Protein AF-A0A7J6KJU3-F1 (afdb_monomer_lite)

Secondary structure (DSSP, 8-state):
--HHHHHHHHHHHHHHHHHHHTTPPP-S------------------------------EEEGGGTT-TT---EEEPPPHHHHHHHHHHHHHHH----GGGSPPHHHHHHHHHHHHTT------TTTS-SSHHHHHHHHHHSPEEE-TTS-EEE---PPPPPHHHHHHHHHHHHHHHHHTT-S-HHHHHHHHHHHHHHHHH-GGGHHHHHHHHHHHH-

pLDDT: mean 79.08, std 21.25, range [27.88, 96.38]

Sequence (217 aa):
NLDSSLDRNRTALLYELCRSACGLPNILVTTTTESFSPRKRRAEDSSSSDSGVEVARKRVKMSLHIDSVDDSTFPVVSAHSFDELVSKFRTKFGDVDDTELPSIEQLSGLQSKLDEGICPYCDFAVFTVAPRDRLRRLKAQGWSLNQEGEAQRIGSLRIPTFAEWVSSFDLFTNSLLMLSVASSADMKKYKSVVSGLHETYSEFWLQIYSADDFMRS

Radius of gyration: 23.77 Å; chains: 1; bounding box: 60×47×70 Å

Structure (mmCIF, N/CA/C/O backbone):
data_AF-A0A7J6KJU3-F1
#
_entry.id   AF-A0A7J6KJU3-F1
#
loop_
_atom_site.group_PDB
_atom_site.id
_atom_site.type_symbol
_atom_site.label_atom_id
_atom_site.label_alt_id
_atom_site.label_comp_id
_atom_site.label_asym_id
_atom_site.label_entity_id
_atom_site.label_seq_id
_atom_site.pdbx_PDB_ins_code
_atom_site.Cartn_x
_atom_site.Cartn_y
_atom_site.Cartn_z
_atom_site.occupancy
_atom_site.B_iso_or_equiv
_atom_site.auth_seq_id
_atom_site.auth_comp_id
_atom_site.auth_asym_id
_atom_site.auth_atom_id
_atom_site.pdbx_PDB_model_num
ATOM 1 N N . ASN A 1 1 ? -7.433 30.330 -50.168 1.00 43.19 1 ASN A N 1
ATOM 2 C CA . ASN A 1 1 ? -7.844 31.071 -48.953 1.00 43.19 1 ASN A CA 1
ATOM 3 C C . ASN A 1 1 ? -9.147 30.515 -48.376 1.00 43.19 1 ASN A C 1
ATOM 5 O O . ASN A 1 1 ? -10.142 31.224 -48.360 1.00 43.19 1 ASN A O 1
ATOM 9 N N . LEU A 1 2 ? -9.148 29.254 -47.923 1.00 35.53 2 LEU A N 1
ATOM 10 C CA . LEU A 1 2 ? -10.303 28.591 -47.282 1.00 35.53 2 LEU A CA 1
ATOM 11 C C . LEU A 1 2 ? -10.005 28.118 -45.842 1.00 35.53 2 LEU A C 1
ATOM 13 O O . LEU A 1 2 ? -10.942 27.850 -45.096 1.00 35.53 2 LEU A O 1
ATOM 17 N N . ASP A 1 3 ? -8.739 28.134 -45.411 1.00 44.12 3 ASP A N 1
ATOM 18 C CA . ASP A 1 3 ? -8.331 27.654 -44.080 1.00 44.12 3 ASP A CA 1
ATOM 19 C C . ASP A 1 3 ? -8.701 28.596 -42.920 1.00 44.12 3 ASP A C 1
ATOM 21 O O . ASP A 1 3 ? -8.887 28.151 -41.793 1.00 44.12 3 ASP A O 1
ATOM 25 N N . SER A 1 4 ? -8.915 29.894 -43.165 1.00 46.91 4 SER A N 1
ATOM 26 C CA . SER A 1 4 ? -9.158 30.861 -42.077 1.00 46.91 4 SER A CA 1
ATOM 27 C C . SER A 1 4 ? -10.580 30.842 -41.496 1.00 46.91 4 SER A C 1
ATOM 29 O O . SER A 1 4 ? -10.828 31.452 -40.453 1.00 46.91 4 SER A O 1
ATOM 31 N N . SER A 1 5 ? -11.527 30.167 -42.157 1.00 41.47 5 SER A N 1
ATOM 32 C CA . SER A 1 5 ? -12.928 30.103 -41.710 1.00 41.47 5 SER A CA 1
ATOM 33 C C . SER A 1 5 ? -13.217 28.902 -40.803 1.00 41.47 5 SER A C 1
ATOM 35 O O . SER A 1 5 ? -14.018 29.0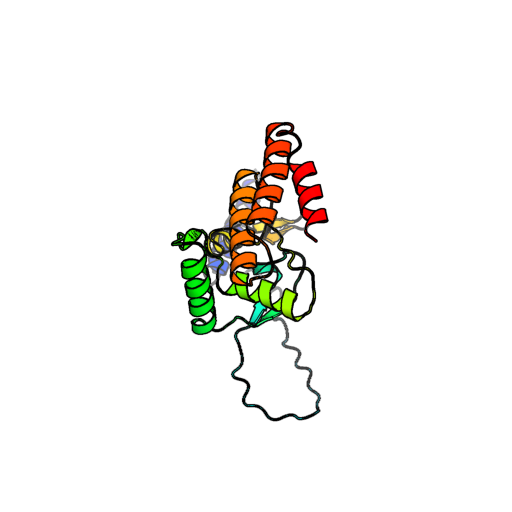23 -39.877 1.00 41.47 5 SER A O 1
ATOM 37 N N . LEU A 1 6 ? -12.515 27.779 -40.998 1.00 42.72 6 LEU A N 1
ATOM 38 C CA . LEU A 1 6 ? -12.645 26.576 -40.168 1.00 42.72 6 LEU A CA 1
ATOM 39 C C . LEU A 1 6 ? -11.941 26.727 -38.808 1.00 42.72 6 LEU A C 1
ATOM 41 O O . LEU A 1 6 ? -12.464 26.258 -37.795 1.00 42.72 6 LEU A O 1
ATOM 45 N N . ASP A 1 7 ? -10.829 27.465 -38.749 1.00 46.78 7 ASP A N 1
ATOM 46 C CA . ASP A 1 7 ? -10.108 27.736 -37.494 1.00 46.78 7 ASP A CA 1
ATOM 47 C C . ASP A 1 7 ? -10.883 28.642 -36.526 1.00 46.78 7 ASP A C 1
ATOM 49 O O . ASP A 1 7 ? -10.779 28.495 -35.300 1.00 46.78 7 ASP A O 1
ATOM 53 N N . ARG A 1 8 ? -11.741 29.531 -37.051 1.00 48.19 8 ARG A N 1
ATOM 54 C CA . ARG A 1 8 ? -12.621 30.369 -36.218 1.00 48.19 8 ARG A CA 1
ATOM 55 C C . ARG A 1 8 ? -13.624 29.535 -35.412 1.00 48.19 8 ARG A C 1
ATOM 57 O O . ARG A 1 8 ? -13.908 29.895 -34.272 1.00 48.19 8 ARG A O 1
ATOM 64 N N . ASN A 1 9 ? -14.077 28.391 -35.934 1.00 61.28 9 ASN A N 1
ATOM 65 C CA . ASN A 1 9 ? -15.023 27.512 -35.232 1.00 61.28 9 ASN A CA 1
ATOM 66 C C . ASN A 1 9 ? -14.357 26.628 -34.167 1.00 61.28 9 ASN A C 1
ATOM 68 O O . ASN A 1 9 ? -14.939 26.411 -33.106 1.00 61.28 9 ASN A O 1
ATOM 72 N N . ARG A 1 10 ? -13.129 26.146 -34.401 1.00 54.81 10 ARG A N 1
ATOM 73 C CA . ARG A 1 10 ? -12.410 25.306 -33.420 1.00 54.81 10 ARG A CA 1
ATOM 74 C C . ARG A 1 10 ? -11.971 26.114 -32.204 1.00 54.81 10 ARG A C 1
ATOM 76 O O . ARG A 1 10 ? -12.073 25.643 -31.074 1.00 54.81 10 ARG A O 1
ATOM 83 N N . THR A 1 11 ? -11.554 27.355 -32.441 1.00 64.44 11 THR A N 1
ATOM 84 C CA . THR A 1 11 ? -11.195 28.283 -31.367 1.00 64.44 11 THR A CA 1
ATOM 85 C C . THR A 1 11 ? -12.431 28.661 -30.545 1.00 64.44 11 THR A C 1
ATOM 87 O O . THR A 1 11 ? -12.377 28.644 -29.321 1.00 64.44 11 THR A O 1
ATOM 90 N N . ALA A 1 12 ? -13.577 28.913 -31.190 1.00 66.69 12 ALA A N 1
ATOM 91 C CA . ALA A 1 12 ? -14.837 29.184 -30.492 1.00 66.69 12 ALA A CA 1
ATOM 92 C C . ALA A 1 12 ? -15.306 27.996 -29.625 1.00 66.69 12 ALA A C 1
ATOM 94 O O . ALA A 1 12 ? -15.684 28.194 -28.472 1.00 66.69 12 ALA A O 1
ATOM 95 N N . LEU A 1 13 ? -15.200 26.763 -30.135 1.00 63.69 13 LEU A N 1
ATOM 96 C CA . LEU A 1 13 ? -15.506 25.541 -29.377 1.00 63.69 13 LEU A CA 1
ATOM 97 C C . LEU A 1 13 ? -14.583 25.344 -28.166 1.00 63.69 13 LEU A C 1
ATOM 99 O O . LEU A 1 13 ? -15.052 24.952 -27.099 1.00 63.69 13 LEU A O 1
ATOM 103 N N . LEU A 1 14 ? -13.290 25.654 -28.307 1.00 69.38 14 LEU A N 1
ATOM 104 C CA . LEU A 1 14 ? -12.329 25.622 -27.201 1.00 69.38 14 LEU A CA 1
ATOM 105 C C . LEU A 1 14 ? -12.739 26.587 -26.079 1.00 69.38 14 LEU A C 1
ATOM 107 O O . LEU A 1 14 ? -12.731 26.212 -24.906 1.00 69.38 14 LEU A O 1
ATOM 111 N N . TYR A 1 15 ? -13.130 27.815 -26.430 1.00 70.94 15 TYR A N 1
ATOM 112 C CA . TYR A 1 15 ? -13.590 28.798 -25.449 1.00 70.94 15 TYR A CA 1
ATOM 113 C C . TYR A 1 15 ? -14.897 28.374 -24.762 1.00 70.94 15 TYR A C 1
ATOM 115 O O . TYR A 1 15 ? -15.020 28.562 -23.552 1.00 70.94 15 TYR A O 1
ATOM 123 N N . GLU A 1 16 ? -15.839 27.760 -25.479 1.00 68.81 16 GLU A N 1
ATOM 124 C CA . GLU A 1 16 ? -17.106 27.278 -24.904 1.00 68.81 16 GLU A CA 1
ATOM 125 C C . GLU A 1 16 ? -16.907 26.091 -23.942 1.00 68.81 16 GLU A C 1
ATOM 127 O O . GLU A 1 16 ? -17.459 26.082 -22.840 1.00 68.81 16 GLU A O 1
ATOM 132 N N . LEU A 1 17 ? -16.037 25.133 -24.284 1.00 65.38 17 LEU A N 1
ATOM 133 C CA . LEU A 1 17 ? -15.680 24.025 -23.386 1.00 65.38 17 LEU A CA 1
ATOM 134 C C . LEU A 1 17 ? -15.041 24.526 -22.083 1.00 65.38 17 LEU A C 1
ATOM 136 O O . LEU A 1 17 ? -15.406 24.081 -20.992 1.00 65.38 17 LEU A O 1
ATOM 140 N N . CYS A 1 18 ? -14.133 25.500 -22.185 1.00 71.12 18 CYS A N 1
ATOM 141 C CA . CYS A 1 18 ? -13.501 26.123 -21.023 1.00 71.12 18 CYS A CA 1
ATOM 142 C C . CYS A 1 18 ? -14.507 26.886 -20.145 1.00 71.12 18 CYS A C 1
ATOM 144 O O . CYS A 1 18 ? -14.391 26.863 -18.920 1.00 71.12 18 CYS A O 1
ATOM 146 N N . ARG A 1 19 ? -15.510 27.547 -20.737 1.00 74.94 19 ARG A N 1
ATOM 147 C CA . ARG A 1 19 ? -16.558 28.261 -19.984 1.00 74.94 19 ARG A CA 1
ATOM 148 C C . ARG A 1 19 ? -17.501 27.302 -19.266 1.00 74.94 19 ARG A C 1
ATOM 150 O O . ARG A 1 19 ? -17.764 27.506 -18.080 1.00 74.94 19 ARG A O 1
ATOM 157 N N . SER A 1 20 ? -17.922 26.238 -19.947 1.00 74.62 20 SER A N 1
ATOM 158 C CA . SER A 1 20 ? -18.771 25.190 -19.377 1.00 74.62 20 SER A CA 1
ATOM 159 C C . SER A 1 20 ? -18.108 24.508 -18.174 1.00 74.62 20 SER A C 1
ATOM 161 O O . SER A 1 20 ? -18.733 24.372 -17.122 1.00 74.62 20 SER A O 1
ATOM 163 N N . ALA A 1 21 ? -16.816 24.173 -18.271 1.00 67.00 21 ALA A N 1
ATOM 164 C CA . ALA A 1 21 ? -16.064 23.564 -17.171 1.00 67.00 21 ALA A CA 1
ATOM 165 C C . ALA A 1 21 ? -15.920 24.485 -15.941 1.00 67.00 21 ALA A C 1
ATOM 167 O O . ALA A 1 21 ? -15.818 24.001 -14.814 1.00 67.00 21 ALA A O 1
ATOM 168 N N . CYS A 1 22 ? -15.946 25.804 -16.151 1.00 71.25 22 CYS A N 1
ATOM 169 C CA . CYS A 1 22 ? -15.884 26.820 -15.100 1.00 71.25 22 CYS A CA 1
ATOM 170 C C . CYS A 1 22 ? -17.268 27.265 -14.587 1.00 71.25 22 CYS A C 1
ATOM 172 O O . CYS A 1 22 ? -17.340 28.176 -13.762 1.00 71.25 22 CYS A O 1
ATOM 174 N N . GLY A 1 23 ? -18.365 26.662 -15.066 1.00 71.69 23 GLY A N 1
ATOM 175 C CA . GLY A 1 23 ? -19.733 27.008 -14.660 1.00 71.69 23 GLY A CA 1
ATOM 176 C C . GLY A 1 23 ? -20.212 28.382 -15.144 1.00 71.69 23 GLY A C 1
ATOM 177 O O . GLY A 1 23 ? -21.143 28.946 -14.569 1.00 71.69 23 GLY A O 1
ATOM 178 N N . LEU A 1 24 ? -19.573 28.944 -16.174 1.00 73.62 24 LEU A N 1
ATOM 179 C CA . LEU A 1 24 ? -19.949 30.227 -16.767 1.00 73.62 24 LEU A CA 1
ATOM 180 C C . LEU A 1 24 ? -20.951 30.015 -17.914 1.00 73.62 24 LEU A C 1
ATOM 182 O O . LEU A 1 24 ? -20.839 29.027 -18.637 1.00 73.62 24 LEU A O 1
ATOM 186 N N . PRO A 1 25 ? -21.904 30.941 -18.131 1.00 65.25 25 PRO A N 1
ATOM 187 C CA . PRO A 1 25 ? -22.871 30.819 -19.216 1.00 65.25 25 PRO A CA 1
ATOM 188 C C . PRO A 1 25 ? -22.197 30.949 -20.589 1.00 65.25 25 PRO A C 1
ATOM 190 O O . PRO A 1 25 ? -21.321 31.804 -20.796 1.00 65.25 25 PRO A O 1
ATOM 193 N N . ASN A 1 26 ? -22.634 30.096 -21.512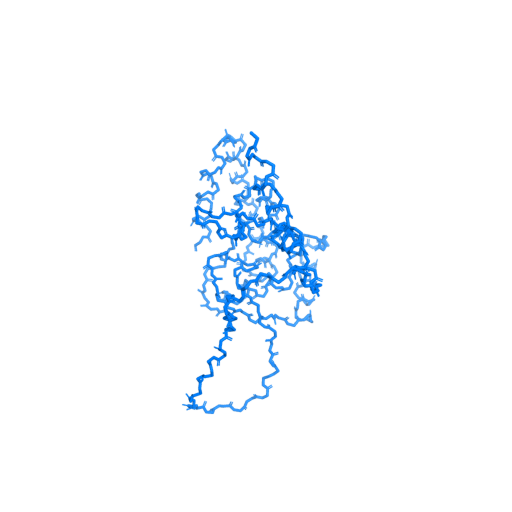 1.00 60.16 26 ASN A N 1
ATOM 194 C CA . ASN A 1 26 ? -22.206 30.058 -22.909 1.00 60.16 26 ASN A CA 1
ATOM 195 C C . ASN A 1 26 ? -22.787 31.264 -23.664 1.00 60.16 26 ASN A C 1
ATOM 197 O O . ASN A 1 26 ? -23.915 31.681 -23.389 1.00 60.16 26 ASN A O 1
ATOM 201 N N . ILE A 1 27 ? -22.010 31.863 -24.570 1.00 62.50 27 ILE A N 1
ATOM 202 C CA . ILE A 1 27 ? -22.365 33.149 -25.210 1.00 62.50 27 ILE A CA 1
ATOM 203 C C . ILE A 1 27 ? -22.829 32.939 -26.658 1.00 62.50 27 ILE A C 1
ATOM 205 O O . ILE A 1 27 ? -23.545 33.780 -27.204 1.00 62.50 27 ILE A O 1
ATOM 209 N N . LEU A 1 28 ? -22.480 31.813 -27.282 1.00 52.94 28 LEU A N 1
ATOM 210 C CA . LEU A 1 28 ? -22.889 31.504 -28.648 1.00 52.94 28 LEU A CA 1
ATOM 211 C C . LEU A 1 28 ? -24.068 30.525 -28.655 1.00 52.94 28 LEU A C 1
ATOM 213 O O . LEU A 1 28 ? -24.001 29.436 -28.092 1.00 52.94 28 LEU A O 1
ATOM 217 N N . VAL A 1 29 ? -25.159 30.921 -29.318 1.00 52.00 29 VAL A N 1
ATOM 218 C CA . VAL A 1 29 ? -26.319 30.056 -29.575 1.00 52.00 29 VAL A CA 1
ATOM 219 C C . VAL A 1 29 ? -25.930 29.045 -30.652 1.00 52.00 29 VAL A C 1
ATOM 221 O O . VAL A 1 29 ? -26.138 29.270 -31.842 1.00 52.00 29 VAL A O 1
ATOM 224 N N . THR A 1 30 ? -25.336 27.928 -30.247 1.00 42.31 30 THR A N 1
ATOM 225 C CA . THR A 1 30 ? -25.320 26.709 -31.057 1.00 42.31 30 THR A CA 1
ATOM 226 C C . THR A 1 30 ? -26.613 25.948 -30.792 1.00 42.31 30 THR A C 1
ATOM 228 O O . THR A 1 30 ? -26.999 25.700 -29.652 1.00 42.31 30 THR A O 1
ATOM 231 N N . THR A 1 31 ? -27.334 25.656 -31.870 1.00 36.47 31 THR A N 1
ATOM 232 C CA . THR A 1 31 ? -28.639 24.996 -31.868 1.00 36.47 31 THR A CA 1
ATOM 233 C C . THR A 1 31 ? -28.633 23.716 -31.042 1.00 36.47 31 THR A C 1
ATOM 235 O O . THR A 1 31 ? -27.823 22.824 -31.273 1.00 36.47 31 THR A O 1
ATOM 238 N N . THR A 1 32 ? -29.579 23.676 -30.108 1.00 42.47 32 THR A N 1
ATOM 239 C CA . THR A 1 32 ? -30.107 22.552 -29.336 1.00 42.47 32 THR A CA 1
ATOM 240 C C . THR A 1 32 ? -29.687 21.164 -29.828 1.00 42.47 32 THR A C 1
ATOM 242 O O . THR A 1 32 ? -30.192 20.674 -30.834 1.00 42.47 32 THR A O 1
ATOM 245 N N . THR A 1 33 ? -28.867 20.482 -29.031 1.00 36.09 33 THR A N 1
ATOM 246 C CA . THR A 1 33 ? -28.919 19.021 -28.895 1.00 36.09 33 THR A CA 1
ATOM 247 C C . THR A 1 33 ? -29.213 18.708 -27.439 1.00 36.09 33 THR A C 1
ATOM 249 O O . THR A 1 33 ? -28.562 19.215 -26.527 1.00 36.09 33 THR A O 1
ATOM 252 N N . GLU A 1 34 ? -30.291 17.962 -27.258 1.00 31.73 34 GLU A N 1
ATOM 253 C CA . GLU A 1 34 ? -31.067 17.818 -26.039 1.00 31.73 34 GLU A CA 1
ATOM 254 C C . GLU A 1 34 ? -30.266 17.286 -24.846 1.00 31.73 34 GLU A C 1
ATOM 256 O O . GLU A 1 34 ? -29.417 16.401 -24.940 1.00 31.73 34 GLU A O 1
ATOM 261 N N . SER A 1 35 ? -30.605 17.833 -23.684 1.00 33.16 35 SER A N 1
ATOM 262 C CA . SER A 1 35 ? -30.145 17.419 -22.370 1.00 33.16 35 SER A CA 1
ATOM 263 C C . SER A 1 35 ? -30.479 15.952 -22.078 1.00 33.16 35 SER A C 1
ATOM 265 O O . SER A 1 35 ? -31.636 15.618 -21.813 1.00 33.16 35 SER A O 1
ATOM 267 N N . PHE A 1 36 ? -29.463 15.096 -21.983 1.00 28.64 36 PHE A N 1
ATOM 268 C CA . PHE A 1 36 ? -29.575 13.825 -21.270 1.00 28.64 36 PHE A CA 1
ATOM 269 C C . PHE A 1 36 ? -29.213 14.032 -19.796 1.00 28.64 36 PHE A C 1
ATOM 271 O O . PHE A 1 36 ? -28.054 14.023 -19.395 1.00 28.64 36 PHE A O 1
ATOM 278 N N . SER A 1 37 ? -30.239 14.230 -18.968 1.00 35.19 37 SER A N 1
ATOM 279 C CA . SER A 1 37 ? -30.122 14.057 -17.517 1.00 35.19 37 SER A CA 1
ATOM 280 C C . SER A 1 37 ? -30.095 12.560 -17.181 1.00 35.19 37 SER A C 1
ATOM 282 O O . SER A 1 37 ? -30.993 11.839 -17.631 1.00 35.19 37 SER A O 1
ATOM 284 N N . PRO A 1 38 ? -29.168 12.056 -16.345 1.00 32.97 38 PRO A N 1
ATOM 285 C CA . PRO A 1 38 ? -29.275 10.698 -15.835 1.00 32.97 38 PRO A CA 1
ATOM 286 C C . PRO A 1 38 ? -30.443 10.617 -14.848 1.00 32.97 38 PRO A C 1
ATOM 288 O O . PRO A 1 38 ? -30.415 11.143 -13.734 1.00 32.97 38 PRO A O 1
ATOM 291 N N . ARG A 1 39 ? -31.510 9.961 -15.299 1.00 29.91 39 ARG A N 1
ATOM 292 C CA . ARG A 1 39 ? -32.737 9.683 -14.555 1.00 29.91 39 ARG A CA 1
ATOM 293 C C . ARG A 1 39 ? -32.419 8.742 -13.387 1.00 29.91 39 ARG A C 1
ATOM 295 O O . ARG A 1 39 ? -32.126 7.566 -13.591 1.00 29.91 39 ARG A O 1
ATOM 302 N N . LYS A 1 40 ? -32.520 9.263 -12.162 1.00 36.66 40 LYS A N 1
ATOM 303 C CA . LYS A 1 40 ? -32.537 8.513 -10.896 1.00 36.66 40 LYS A CA 1
ATOM 304 C C . LYS A 1 40 ? -33.584 7.390 -10.981 1.00 36.66 40 LYS A C 1
ATOM 306 O O . LYS A 1 40 ? -34.780 7.673 -10.954 1.00 36.66 40 LYS A O 1
ATOM 311 N N . ARG A 1 41 ? -33.155 6.127 -11.095 1.00 31.30 41 ARG A N 1
ATOM 312 C CA . ARG A 1 41 ? -34.042 4.964 -10.925 1.00 31.30 41 ARG A CA 1
ATOM 313 C C . ARG A 1 41 ? -33.966 4.490 -9.480 1.00 31.30 41 ARG A C 1
ATOM 315 O O . ARG A 1 41 ? -32.969 3.932 -9.041 1.00 31.30 41 ARG A O 1
ATOM 322 N N . ARG A 1 42 ? -35.043 4.790 -8.762 1.00 31.09 42 ARG A N 1
ATOM 323 C CA . ARG A 1 42 ? -35.447 4.188 -7.494 1.00 31.09 42 ARG A CA 1
ATOM 324 C C . ARG A 1 42 ? -35.943 2.771 -7.801 1.00 31.09 42 ARG A C 1
ATOM 326 O O . ARG A 1 42 ? -36.764 2.618 -8.702 1.00 31.09 42 ARG A O 1
ATOM 333 N N . ALA A 1 43 ? -35.452 1.779 -7.072 1.00 33.00 43 ALA A N 1
ATOM 334 C CA . ALA A 1 43 ? -36.099 0.482 -6.936 1.00 33.00 43 ALA A CA 1
ATOM 335 C C . ALA A 1 43 ? -36.163 0.176 -5.435 1.00 33.00 43 ALA A C 1
ATOM 337 O O . ALA A 1 43 ? -35.131 0.096 -4.772 1.00 33.00 43 ALA A O 1
ATOM 338 N N . GLU A 1 44 ? -37.387 0.120 -4.923 1.00 29.62 44 GLU A N 1
ATOM 339 C CA . GLU A 1 44 ? -37.771 -0.362 -3.597 1.00 29.62 44 GLU A CA 1
ATOM 340 C C . GLU A 1 44 ? -38.462 -1.715 -3.785 1.00 29.62 44 GLU A C 1
ATOM 342 O O . GLU A 1 44 ? -39.249 -1.854 -4.719 1.00 29.62 44 GLU A O 1
ATOM 347 N N . ASP A 1 45 ? -38.108 -2.694 -2.948 1.00 27.88 45 ASP A N 1
ATOM 348 C CA . ASP A 1 45 ? -39.008 -3.463 -2.060 1.00 27.88 45 ASP A CA 1
ATOM 349 C C . ASP A 1 45 ? -38.141 -4.493 -1.297 1.00 27.88 45 ASP A C 1
ATOM 351 O O . ASP A 1 45 ? -37.394 -5.251 -1.909 1.00 27.88 45 ASP A O 1
ATOM 355 N N . SER A 1 46 ? -37.936 -4.345 0.022 1.00 34.62 46 SER A N 1
ATOM 356 C CA . SER A 1 46 ? -38.741 -4.875 1.153 1.00 34.62 46 SER A CA 1
ATOM 357 C C . SER A 1 46 ? -38.628 -6.409 1.294 1.00 34.62 46 SER A C 1
ATOM 359 O O . SER A 1 46 ? -38.860 -7.109 0.321 1.00 34.62 46 SER A O 1
ATOM 361 N N . SER A 1 47 ? -38.328 -7.053 2.428 1.00 31.11 47 SER A N 1
ATOM 362 C CA . SER A 1 47 ? -38.055 -6.658 3.819 1.00 31.11 47 SER A CA 1
ATOM 363 C C . SER A 1 47 ? -37.612 -7.906 4.612 1.00 31.11 47 SER A C 1
ATOM 365 O O . SER A 1 47 ? -38.219 -8.959 4.431 1.00 31.11 47 SER A O 1
ATOM 367 N N . SER A 1 48 ? -36.695 -7.778 5.576 1.00 29.22 48 SER A N 1
ATOM 368 C CA . SER A 1 48 ? -36.780 -8.496 6.863 1.00 29.22 48 SER A CA 1
ATOM 369 C C . SER A 1 48 ? -35.955 -7.765 7.923 1.00 29.22 48 SER A C 1
ATOM 371 O O . SER A 1 48 ? -34.798 -7.420 7.702 1.00 29.22 48 SER A O 1
ATOM 373 N N . SER A 1 49 ? -36.609 -7.501 9.046 1.00 31.66 49 SER A N 1
ATOM 374 C CA . SER A 1 49 ? -36.197 -6.719 10.208 1.00 31.66 49 SER A CA 1
ATOM 375 C C . SER A 1 49 ? -35.035 -7.312 11.007 1.00 31.66 49 SER A C 1
ATOM 377 O O . SER A 1 49 ? -35.123 -8.464 11.423 1.00 31.66 49 SER A O 1
ATOM 379 N N . ASP A 1 50 ? -34.068 -6.472 11.375 1.00 28.34 50 ASP A N 1
ATOM 380 C CA . ASP A 1 50 ? -33.535 -6.451 12.739 1.00 28.34 50 ASP A CA 1
ATOM 381 C C . ASP A 1 50 ? -33.172 -5.009 13.128 1.00 28.34 50 ASP A C 1
ATOM 383 O O . ASP A 1 50 ? -32.668 -4.224 12.322 1.00 28.34 50 ASP A O 1
ATOM 387 N N . SER A 1 51 ? -33.539 -4.633 14.345 1.00 34.66 51 SER A N 1
ATOM 388 C CA . SER A 1 51 ? -33.478 -3.274 14.869 1.00 34.66 51 SER A CA 1
ATOM 389 C C . SER A 1 51 ? -32.196 -3.068 15.668 1.00 34.66 51 SER A C 1
ATOM 391 O O . SER A 1 51 ? -32.132 -3.403 16.848 1.00 34.66 51 SER A O 1
ATOM 393 N N . GLY A 1 52 ? -31.210 -2.431 15.044 1.00 33.69 52 GLY A N 1
ATOM 394 C CA . GLY A 1 52 ? -30.083 -1.799 15.719 1.00 33.69 52 GLY A CA 1
ATOM 395 C C . GLY A 1 52 ? -29.908 -0.391 15.166 1.00 33.69 52 GLY A C 1
ATOM 396 O O . GLY A 1 52 ? -29.954 -0.194 13.953 1.00 33.69 52 GLY A O 1
ATOM 397 N N . VAL A 1 53 ? -29.729 0.607 16.033 1.00 36.84 53 VAL A N 1
ATOM 398 C CA . VAL A 1 53 ? -29.310 1.951 15.611 1.00 36.84 53 VAL A CA 1
ATOM 399 C C . VAL A 1 53 ? -27.851 1.850 15.151 1.00 36.84 53 VAL A C 1
ATOM 401 O O . VAL A 1 53 ? -26.922 2.166 15.888 1.00 36.84 53 VAL A O 1
ATOM 404 N N . GLU A 1 54 ? -27.638 1.334 13.941 1.00 48.50 54 GLU A N 1
ATOM 405 C CA . GLU A 1 54 ? -26.349 1.385 13.263 1.00 48.50 54 GLU A CA 1
ATOM 406 C C . GLU A 1 54 ? -26.112 2.834 12.839 1.00 48.50 54 GLU A C 1
ATOM 408 O O . GLU A 1 54 ? -26.759 3.371 11.936 1.00 48.50 54 GLU A O 1
ATOM 413 N N . VAL A 1 55 ? -25.173 3.496 13.511 1.00 59.00 55 VAL A N 1
ATOM 414 C CA . VAL A 1 55 ? -24.620 4.757 13.022 1.00 59.00 55 VAL A CA 1
ATOM 415 C C . VAL A 1 55 ? -24.002 4.466 11.656 1.00 59.00 55 VAL A C 1
ATOM 417 O O . VAL A 1 55 ? -23.007 3.748 11.568 1.00 59.00 55 VAL A O 1
ATOM 420 N N . ALA A 1 56 ? -24.609 4.995 10.592 1.00 65.56 56 ALA A N 1
ATOM 421 C CA . ALA A 1 56 ? -24.177 4.753 9.221 1.00 65.56 56 ALA A CA 1
ATOM 422 C C . ALA A 1 56 ? -22.692 5.122 9.052 1.00 65.56 56 ALA A C 1
ATOM 424 O O . ALA A 1 56 ? -22.320 6.299 9.038 1.00 65.56 56 ALA A O 1
ATOM 425 N N . ARG A 1 57 ? -21.827 4.108 8.941 1.00 77.56 57 ARG A N 1
ATOM 426 C CA . ARG A 1 57 ? -20.390 4.309 8.732 1.00 77.56 57 ARG A CA 1
ATOM 427 C C . ARG A 1 57 ? -20.156 4.824 7.314 1.00 77.56 57 ARG A C 1
ATOM 429 O O . ARG A 1 57 ? -20.728 4.306 6.354 1.00 77.56 57 ARG A O 1
ATOM 436 N N . LYS A 1 58 ? -19.293 5.836 7.170 1.00 90.56 58 LYS A N 1
ATOM 437 C CA . LYS A 1 58 ? -18.843 6.328 5.858 1.00 90.56 58 LYS A CA 1
ATOM 438 C C . LYS A 1 58 ? -18.295 5.142 5.060 1.00 90.56 58 LYS A C 1
ATOM 440 O O . LYS A 1 58 ? -17.416 4.441 5.550 1.00 90.56 58 LYS A O 1
ATOM 445 N N . ARG A 1 59 ? -18.790 4.940 3.839 1.00 93.25 59 ARG A N 1
ATOM 446 C CA . ARG A 1 59 ? -18.276 3.927 2.908 1.00 93.25 59 ARG A CA 1
ATOM 447 C C . ARG A 1 59 ? -17.462 4.585 1.805 1.00 93.25 59 ARG A C 1
ATOM 449 O O . ARG A 1 59 ? -17.801 5.683 1.358 1.00 93.25 59 ARG A O 1
ATOM 456 N N . VAL A 1 60 ? -16.400 3.923 1.369 1.00 94.38 60 VAL A N 1
ATOM 457 C CA . VAL A 1 60 ? -15.554 4.369 0.252 1.00 94.38 60 VAL A CA 1
ATOM 458 C C . VAL A 1 60 ? -15.291 3.204 -0.702 1.00 94.38 60 VAL A C 1
ATOM 460 O O . VAL A 1 60 ? -15.514 2.050 -0.342 1.00 94.38 60 VAL A O 1
ATOM 463 N N . LYS A 1 61 ? -14.876 3.510 -1.935 1.00 94.56 61 LYS A N 1
ATOM 464 C CA . LYS A 1 61 ? -14.601 2.505 -2.973 1.00 94.56 61 LYS A CA 1
ATOM 465 C C . LYS A 1 61 ? -13.248 1.821 -2.765 1.00 94.56 61 LYS A C 1
ATOM 467 O O . LYS A 1 61 ? -12.265 2.518 -2.499 1.00 94.56 61 LYS A O 1
ATOM 472 N N . MET A 1 62 ? -13.194 0.509 -2.989 1.00 93.38 62 MET A N 1
ATOM 473 C CA . MET A 1 62 ? -11.963 -0.288 -2.954 1.00 93.38 62 MET A CA 1
ATOM 474 C C . MET A 1 62 ? -10.971 0.151 -4.043 1.00 93.38 62 MET A C 1
ATOM 476 O O . MET A 1 62 ? -9.814 0.441 -3.723 1.00 93.38 62 MET A O 1
ATOM 480 N N . SER A 1 63 ? -11.468 0.399 -5.259 1.00 92.19 63 SER A N 1
ATOM 481 C CA . SER A 1 63 ? -10.719 0.891 -6.430 1.00 92.19 63 SER A CA 1
ATOM 482 C C . SER A 1 63 ? -9.954 2.188 -6.230 1.00 92.19 63 SER A C 1
ATOM 484 O O . SER A 1 63 ? -8.985 2.467 -6.935 1.00 92.19 63 SER A O 1
ATOM 486 N N . LEU A 1 64 ? -10.333 2.991 -5.236 1.00 91.00 64 LEU A N 1
ATOM 487 C CA . LEU A 1 64 ? -9.648 4.245 -4.941 1.00 91.00 64 LEU A CA 1
ATOM 488 C C . LEU A 1 64 ? -8.528 4.109 -3.912 1.00 91.00 64 LEU A C 1
ATOM 490 O O . LEU A 1 64 ? -7.708 5.028 -3.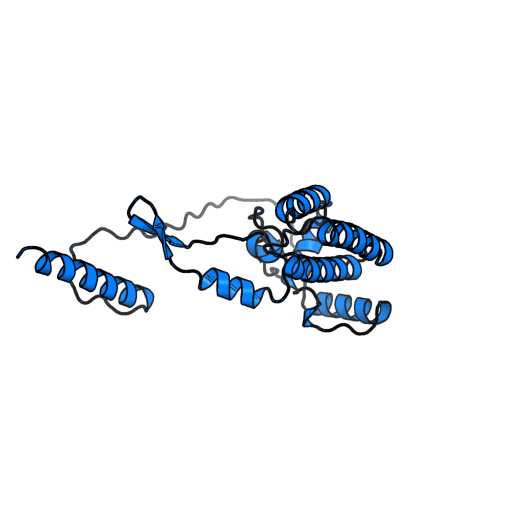829 1.00 91.00 64 LEU A O 1
ATOM 494 N N . HIS A 1 65 ? -8.501 3.035 -3.119 1.00 92.81 65 HIS A N 1
ATOM 495 C CA . HIS A 1 65 ? -7.646 2.944 -1.933 1.00 92.81 65 HIS A CA 1
ATOM 496 C C . HIS A 1 65 ? -6.809 1.667 -1.830 1.00 92.81 65 HIS A C 1
ATOM 498 O O . HIS A 1 65 ? -5.703 1.764 -1.301 1.00 92.81 65 HIS A O 1
ATOM 504 N N . ILE A 1 66 ? -7.294 0.524 -2.324 1.00 94.50 66 ILE A N 1
ATOM 505 C CA . ILE A 1 66 ? -6.664 -0.790 -2.114 1.00 94.50 66 ILE A CA 1
ATOM 506 C C . ILE A 1 66 ? -6.341 -1.481 -3.434 1.00 94.50 66 ILE A C 1
ATOM 508 O O . ILE A 1 66 ? -5.210 -1.907 -3.623 1.00 94.50 66 ILE A O 1
ATOM 512 N N . ASP A 1 67 ? -7.324 -1.608 -4.323 1.00 92.75 67 ASP A N 1
ATOM 513 C CA . ASP A 1 67 ? -7.263 -2.547 -5.442 1.00 92.75 67 ASP A CA 1
ATOM 514 C C . ASP A 1 67 ? -8.001 -1.975 -6.648 1.00 92.75 67 ASP A C 1
ATOM 516 O O . ASP A 1 67 ? -9.224 -1.861 -6.604 1.00 92.75 67 ASP A O 1
ATOM 520 N N . SER A 1 68 ? -7.271 -1.584 -7.697 1.00 90.44 68 SER A N 1
ATOM 521 C CA . SER A 1 68 ? -7.833 -0.831 -8.825 1.00 90.44 68 SER A CA 1
ATOM 522 C C . SER A 1 68 ? -8.941 -1.549 -9.588 1.00 90.44 68 SER A C 1
ATOM 524 O O . SER A 1 68 ? -9.759 -0.871 -10.216 1.00 90.44 68 SER A O 1
ATOM 526 N N . VAL A 1 69 ? -8.984 -2.882 -9.531 1.00 89.62 69 VAL A N 1
ATOM 527 C CA . VAL A 1 69 ? -9.972 -3.688 -10.259 1.00 89.62 69 VAL A CA 1
ATOM 528 C C . VAL A 1 69 ? -11.225 -3.986 -9.437 1.00 89.62 69 VAL A C 1
ATOM 530 O O . VAL A 1 69 ? -12.236 -4.398 -10.004 1.00 89.62 69 VAL A O 1
ATOM 533 N N . ASP A 1 70 ? -11.195 -3.745 -8.124 1.00 90.06 70 ASP A N 1
ATOM 534 C CA . ASP A 1 70 ? -12.338 -3.978 -7.246 1.00 90.06 70 ASP A CA 1
ATOM 535 C C . ASP A 1 70 ? -13.176 -2.701 -7.056 1.00 90.06 70 ASP A C 1
ATOM 537 O O . ASP A 1 70 ? -12.792 -1.758 -6.367 1.00 90.06 70 ASP A O 1
ATOM 541 N N . ASP A 1 71 ? -14.372 -2.665 -7.644 1.00 91.25 71 ASP A N 1
ATOM 542 C CA . ASP A 1 71 ? -15.323 -1.555 -7.493 1.00 91.25 71 ASP A CA 1
ATOM 543 C C . ASP A 1 71 ? -16.274 -1.696 -6.288 1.00 91.25 71 ASP A C 1
ATOM 545 O O . ASP A 1 71 ? -17.213 -0.900 -6.131 1.00 91.25 71 ASP A O 1
ATOM 549 N N . SER A 1 72 ? -16.032 -2.675 -5.410 1.00 93.12 72 SER A N 1
ATOM 550 C CA . SER A 1 72 ? -16.748 -2.831 -4.147 1.00 93.12 72 SER A CA 1
ATOM 551 C C . SER A 1 72 ? -16.564 -1.620 -3.219 1.00 93.12 72 SER A C 1
ATOM 553 O O . SER A 1 72 ? -15.764 -0.703 -3.449 1.00 93.12 72 SER A O 1
ATOM 555 N N . THR A 1 73 ? -17.354 -1.578 -2.145 1.00 95.00 73 THR A N 1
ATOM 556 C CA . THR A 1 73 ? -17.237 -0.531 -1.123 1.00 95.00 73 THR A CA 1
ATOM 557 C C . THR A 1 73 ? -17.049 -1.145 0.245 1.00 95.00 73 THR A C 1
ATOM 559 O O . THR A 1 73 ? -17.710 -2.131 0.560 1.00 95.00 73 THR A O 1
ATOM 562 N N . PHE A 1 74 ? -16.254 -0.497 1.088 1.00 94.69 74 PHE A N 1
ATOM 563 C CA . PHE A 1 74 ? -15.986 -0.943 2.453 1.00 94.69 74 PHE A CA 1
ATOM 564 C C . PHE A 1 74 ? -16.306 0.163 3.474 1.00 94.69 74 PHE A C 1
ATOM 566 O O . PHE A 1 74 ? -16.276 1.355 3.127 1.00 94.69 74 PHE A O 1
ATOM 573 N N . PRO A 1 75 ? -16.661 -0.196 4.721 1.00 95.38 75 PRO A N 1
ATOM 574 C CA . PRO A 1 75 ? -16.860 0.768 5.798 1.00 95.38 75 PRO A CA 1
ATOM 575 C C . PRO A 1 75 ? -15.518 1.319 6.298 1.00 95.38 75 PRO A C 1
ATOM 577 O O . PRO A 1 75 ? -14.566 0.577 6.507 1.00 95.38 75 PRO A O 1
ATOM 580 N N . VAL A 1 76 ? -15.443 2.628 6.531 1.00 95.38 76 VAL A N 1
ATOM 581 C CA . VAL A 1 76 ? -14.264 3.264 7.135 1.00 95.38 76 VAL A CA 1
ATOM 582 C C . VAL A 1 76 ? -14.325 3.112 8.657 1.00 95.38 76 VAL A C 1
ATOM 584 O O . VAL A 1 76 ? -15.364 3.390 9.267 1.00 95.38 76 VAL A O 1
ATOM 587 N N . VAL A 1 77 ? -13.217 2.687 9.269 1.00 92.88 77 VAL A N 1
ATOM 588 C CA . VAL A 1 77 ? -13.086 2.574 10.729 1.00 92.88 77 VAL A CA 1
ATOM 589 C C . VAL A 1 77 ? -13.177 3.942 11.403 1.00 92.88 77 VAL A C 1
ATOM 591 O O . VAL A 1 77 ? -12.960 4.986 10.787 1.00 92.88 77 VAL A O 1
ATOM 594 N N . SER A 1 78 ? -13.518 3.954 12.692 1.00 93.69 78 SER A N 1
ATOM 595 C CA . SER A 1 78 ? -13.556 5.206 13.449 1.00 93.69 78 SER A CA 1
ATOM 596 C C . SER A 1 78 ? -12.145 5.776 13.637 1.00 93.69 78 SER A C 1
ATOM 598 O O . SER A 1 78 ? -11.186 5.017 13.775 1.00 93.69 78 SER A O 1
ATOM 600 N N . ALA A 1 79 ? -12.020 7.107 13.688 1.00 93.19 79 ALA A N 1
ATOM 601 C CA . ALA A 1 79 ? -10.736 7.766 13.948 1.00 93.19 79 ALA A CA 1
ATOM 602 C C . ALA 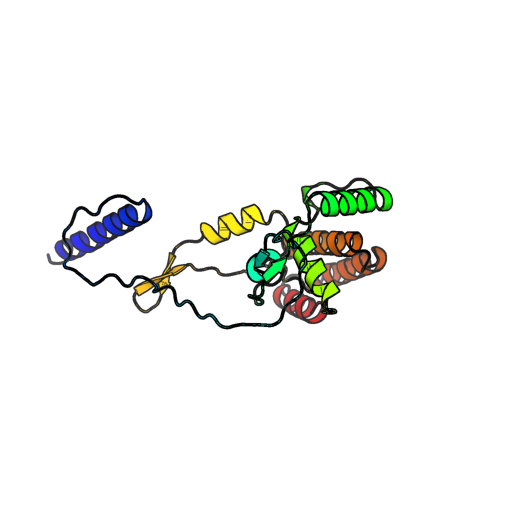A 1 79 ? -10.108 7.288 15.268 1.00 93.19 79 ALA A C 1
ATOM 604 O O . ALA A 1 79 ? -8.927 6.979 15.309 1.00 93.19 79 ALA A O 1
ATOM 605 N N . HIS A 1 80 ? -10.928 7.098 16.305 1.00 94.00 80 HIS A N 1
ATOM 606 C CA . HIS A 1 80 ? -10.482 6.565 17.591 1.00 94.00 80 HIS A CA 1
ATOM 607 C C . HIS A 1 80 ? -9.868 5.163 17.470 1.00 94.00 80 HIS A C 1
ATOM 609 O O . HIS A 1 80 ? -8.784 4.907 17.981 1.00 94.00 80 HIS A O 1
ATOM 615 N N . SER A 1 81 ? -10.538 4.248 16.760 1.00 93.62 81 SER A N 1
ATOM 616 C CA . SER A 1 81 ? -10.018 2.893 16.532 1.00 93.62 81 SER A CA 1
ATOM 617 C C . SER A 1 81 ? -8.707 2.912 15.741 1.00 93.62 81 SER A C 1
ATOM 619 O O . SER A 1 81 ? -7.814 2.116 16.011 1.00 93.62 81 SER A O 1
ATOM 621 N N . PHE A 1 82 ? -8.580 3.827 14.778 1.00 95.19 82 PHE A N 1
ATOM 622 C CA . PHE A 1 82 ? -7.341 4.021 14.031 1.00 95.19 82 PHE A CA 1
ATOM 623 C C . PHE A 1 82 ? -6.203 4.516 14.937 1.00 95.19 82 PHE A C 1
ATOM 625 O O . PHE A 1 82 ? -5.124 3.926 14.930 1.00 95.19 82 PHE A O 1
ATOM 632 N N . ASP A 1 83 ? -6.460 5.522 15.776 1.00 95.12 83 ASP A N 1
ATOM 633 C CA . ASP A 1 83 ? -5.472 6.073 16.713 1.00 95.12 83 ASP A CA 1
ATOM 634 C C . ASP A 1 83 ? -4.997 5.024 17.734 1.00 95.12 83 ASP A C 1
ATOM 636 O O . ASP A 1 83 ? -3.811 4.969 18.077 1.00 95.12 83 ASP A O 1
ATOM 640 N N . GLU A 1 84 ? -5.887 4.133 18.182 1.00 95.81 84 GLU A N 1
ATOM 641 C CA . GLU A 1 84 ? -5.517 2.990 19.024 1.00 95.81 84 GLU A CA 1
ATOM 642 C C . GLU A 1 84 ? -4.567 2.020 18.310 1.00 95.81 84 GLU A C 1
ATOM 644 O O . GLU A 1 84 ? -3.597 1.552 18.913 1.00 95.81 84 GLU A O 1
ATOM 649 N N . LEU A 1 85 ? -4.833 1.701 17.038 1.00 94.81 85 LEU A N 1
ATOM 650 C CA . LEU A 1 85 ? -3.975 0.818 16.240 1.00 94.81 85 LEU A CA 1
ATOM 651 C C . LEU A 1 85 ? -2.596 1.445 16.017 1.00 94.81 85 LEU A C 1
ATOM 653 O O . LEU A 1 85 ? -1.583 0.769 16.207 1.00 94.81 85 LEU A O 1
ATOM 657 N N . VAL A 1 86 ? -2.548 2.742 15.699 1.00 94.81 86 VAL A N 1
ATOM 658 C CA . VAL A 1 86 ? -1.292 3.500 15.575 1.00 94.81 86 VAL A CA 1
ATOM 659 C C . VAL A 1 86 ? -0.526 3.500 16.899 1.00 94.81 86 VAL A C 1
ATOM 661 O O . VAL A 1 86 ? 0.671 3.219 16.921 1.00 94.81 86 VAL A O 1
ATOM 664 N N . SER A 1 87 ? -1.207 3.741 18.021 1.00 94.62 87 SER A N 1
ATOM 665 C CA . SER A 1 87 ? -0.582 3.765 19.351 1.00 94.62 87 SER A CA 1
ATOM 666 C C . SER A 1 87 ? 0.013 2.407 19.737 1.00 94.62 87 SER A C 1
ATOM 668 O O . SER A 1 87 ? 1.147 2.331 20.222 1.00 94.62 87 SER A O 1
ATOM 670 N N . LYS A 1 88 ? -0.716 1.312 19.479 1.00 94.69 88 LYS A N 1
ATOM 671 C CA . LYS A 1 88 ? -0.225 -0.062 19.688 1.00 94.69 88 LYS A CA 1
ATOM 672 C C . LYS A 1 88 ? 0.985 -0.363 18.807 1.00 94.69 88 LYS A C 1
ATOM 674 O O . LYS A 1 88 ? 1.961 -0.936 19.291 1.00 94.69 88 LYS A O 1
ATOM 679 N N . PHE A 1 89 ? 0.935 0.046 17.541 1.00 95.31 89 PHE A N 1
ATOM 680 C CA . PHE A 1 89 ? 2.035 -0.130 16.599 1.00 95.31 89 PHE A CA 1
ATOM 681 C C . PHE A 1 89 ? 3.295 0.609 17.065 1.00 95.31 89 PHE A C 1
ATOM 683 O O . PHE A 1 89 ? 4.340 -0.025 17.218 1.00 95.31 89 PHE A O 1
ATOM 690 N N . ARG A 1 90 ? 3.175 1.896 17.416 1.00 95.06 90 ARG A N 1
ATOM 691 C CA . ARG A 1 90 ? 4.289 2.707 17.933 1.00 95.06 90 ARG A CA 1
ATOM 692 C C . ARG A 1 90 ? 4.893 2.146 19.218 1.00 95.06 90 ARG A C 1
ATOM 694 O O . ARG A 1 90 ? 6.106 2.127 19.387 1.00 95.06 90 ARG A O 1
ATOM 701 N N . THR A 1 91 ? 4.055 1.619 20.109 1.00 95.31 91 THR A N 1
ATOM 702 C CA . THR A 1 91 ? 4.523 0.985 21.353 1.00 95.31 91 THR A CA 1
ATOM 703 C C . THR A 1 91 ? 5.368 -0.263 21.075 1.00 95.31 91 THR A C 1
ATOM 705 O O . THR A 1 91 ? 6.318 -0.542 21.802 1.00 95.31 91 THR A O 1
ATOM 708 N N . LYS A 1 92 ? 5.029 -1.026 20.029 1.00 93.69 92 LYS A N 1
ATOM 709 C CA . LYS A 1 92 ? 5.684 -2.299 19.703 1.00 93.69 92 LYS A CA 1
ATOM 710 C C . LYS A 1 92 ? 6.925 -2.137 18.823 1.00 93.69 92 LYS A C 1
ATOM 712 O O . LYS A 1 92 ? 7.885 -2.880 19.008 1.00 93.69 92 LYS A O 1
ATOM 717 N N . PHE A 1 93 ? 6.893 -1.213 17.865 1.00 91.38 93 PHE A N 1
ATOM 718 C CA . PHE A 1 93 ? 7.928 -1.068 16.835 1.00 91.38 93 PHE A CA 1
ATOM 719 C C . PHE A 1 93 ? 8.742 0.228 16.944 1.00 91.38 93 PHE A C 1
ATOM 721 O O . PHE A 1 93 ? 9.728 0.377 16.227 1.00 91.38 93 PHE A O 1
ATOM 728 N N . GLY A 1 94 ? 8.392 1.116 17.877 1.00 91.31 94 GLY A N 1
ATOM 729 C CA . GLY A 1 94 ? 9.017 2.425 18.028 1.00 91.31 94 GLY A CA 1
ATOM 730 C C . GLY A 1 94 ? 8.283 3.511 17.250 1.00 91.31 94 GLY A C 1
ATOM 731 O O . GLY A 1 94 ? 7.258 3.266 16.614 1.00 91.31 94 GLY A O 1
ATOM 732 N N . ASP A 1 95 ? 8.796 4.735 17.339 1.00 87.62 95 ASP A N 1
ATOM 733 C CA . ASP A 1 95 ? 8.199 5.857 16.627 1.00 87.62 95 ASP A CA 1
ATOM 734 C C . ASP A 1 95 ? 8.510 5.782 15.127 1.00 87.62 95 ASP A C 1
ATOM 736 O O . ASP A 1 95 ? 9.641 5.501 14.729 1.00 87.62 95 ASP A O 1
ATOM 740 N N . VAL A 1 96 ? 7.482 6.010 14.313 1.00 85.19 96 VAL A N 1
ATOM 741 C CA . VAL A 1 96 ? 7.517 5.956 12.848 1.00 85.19 96 VAL A CA 1
ATOM 742 C C . VAL A 1 96 ? 6.852 7.224 12.327 1.00 85.19 96 VAL A C 1
ATOM 744 O O . VAL A 1 96 ? 5.857 7.689 12.900 1.00 85.19 96 VAL A O 1
ATOM 747 N N . ASP A 1 97 ? 7.418 7.780 11.257 1.00 88.06 97 ASP A N 1
ATOM 748 C CA . ASP A 1 97 ? 6.910 8.981 10.600 1.00 88.06 97 ASP A CA 1
ATOM 749 C C . ASP A 1 97 ? 5.468 8.753 10.110 1.00 88.06 97 ASP A C 1
ATOM 751 O O . ASP A 1 97 ? 5.147 7.720 9.519 1.00 88.06 97 ASP A O 1
ATOM 755 N N . ASP A 1 98 ? 4.590 9.733 10.334 1.00 87.38 98 ASP A N 1
ATOM 756 C CA . ASP A 1 98 ? 3.190 9.684 9.899 1.00 87.38 98 ASP A CA 1
ATOM 757 C C . ASP A 1 98 ? 3.042 9.494 8.379 1.00 87.38 98 ASP A C 1
ATOM 759 O O . ASP A 1 98 ? 2.012 9.011 7.907 1.00 87.38 98 ASP A O 1
ATOM 763 N N . THR A 1 99 ? 4.056 9.866 7.595 1.00 87.12 99 THR A N 1
ATOM 764 C CA . THR A 1 99 ? 4.083 9.665 6.140 1.00 87.12 99 THR A CA 1
ATOM 765 C C . THR A 1 99 ? 4.239 8.200 5.733 1.00 87.12 99 THR A C 1
ATOM 767 O O . THR A 1 99 ? 3.789 7.830 4.647 1.00 87.12 99 THR A O 1
ATOM 770 N N . GLU A 1 100 ? 4.819 7.362 6.594 1.00 87.69 100 GLU A N 1
ATOM 771 C CA . GLU A 1 100 ? 5.001 5.922 6.374 1.00 87.69 100 GLU A CA 1
ATOM 772 C C . GLU A 1 100 ? 3.828 5.086 6.916 1.00 87.69 100 GLU A C 1
ATOM 774 O O . GLU A 1 100 ? 3.780 3.866 6.716 1.00 87.69 100 GLU A O 1
ATOM 779 N N . LEU A 1 101 ? 2.874 5.727 7.600 1.00 92.94 101 LEU A N 1
ATOM 780 C CA . LEU A 1 101 ? 1.664 5.091 8.109 1.00 92.94 101 LEU A CA 1
ATOM 781 C C . LEU A 1 101 ? 0.540 5.098 7.055 1.00 92.94 101 LEU A C 1
ATOM 783 O O . LEU A 1 101 ? 0.376 6.070 6.309 1.00 92.94 101 LEU A O 1
ATOM 787 N N . PRO A 1 102 ? -0.278 4.030 6.980 1.00 95.06 102 PRO A N 1
ATOM 788 C CA . PRO A 1 102 ? -1.416 3.979 6.068 1.00 95.06 102 PRO A CA 1
ATOM 789 C C . PRO A 1 102 ? -2.471 5.018 6.432 1.00 95.06 102 PRO A C 1
ATOM 791 O O . PRO A 1 102 ? -2.713 5.300 7.606 1.00 95.06 102 PRO A O 1
ATOM 794 N N . SER A 1 103 ? -3.177 5.543 5.427 1.00 94.69 103 SER A N 1
ATOM 795 C CA . SER A 1 103 ? -4.367 6.349 5.705 1.00 94.69 103 SER A CA 1
ATOM 796 C C . SER A 1 103 ? -5.464 5.497 6.347 1.00 94.69 103 SER A C 1
ATOM 798 O O . SER A 1 103 ? -5.524 4.281 6.154 1.00 94.69 103 SER A O 1
ATOM 800 N N . ILE A 1 104 ? -6.392 6.144 7.056 1.00 95.25 104 ILE A N 1
ATOM 801 C CA . ILE A 1 104 ? -7.524 5.447 7.674 1.00 95.25 104 ILE A CA 1
ATOM 802 C C . ILE A 1 104 ? -8.328 4.640 6.647 1.00 95.25 104 ILE A C 1
ATOM 804 O O . ILE A 1 104 ? -8.716 3.511 6.929 1.00 95.25 104 ILE A O 1
ATOM 808 N N . GLU A 1 105 ? -8.531 5.169 5.435 1.00 95.38 105 GLU A N 1
ATOM 809 C CA . GLU A 1 105 ? -9.205 4.444 4.355 1.00 95.38 105 GLU A CA 1
ATOM 810 C C . GLU A 1 105 ? -8.401 3.231 3.868 1.00 95.38 105 GLU A C 1
ATOM 812 O O . GLU A 1 105 ? -8.990 2.182 3.627 1.00 95.38 105 GLU A O 1
ATOM 817 N N . GLN A 1 106 ? -7.075 3.346 3.757 1.00 95.88 106 GLN A N 1
ATOM 818 C CA . GLN A 1 106 ? -6.200 2.237 3.359 1.00 95.88 106 GLN A CA 1
ATOM 819 C C . GLN A 1 106 ? -6.204 1.107 4.398 1.00 95.88 106 GLN A C 1
ATOM 821 O O . GLN A 1 106 ? -6.352 -0.061 4.046 1.00 95.88 106 GLN A O 1
ATOM 826 N N . LEU A 1 107 ? -6.106 1.444 5.685 1.00 96.38 107 LEU A N 1
ATOM 827 C CA . LEU A 1 107 ? -6.153 0.446 6.753 1.00 96.38 107 LEU A CA 1
ATOM 828 C C . LEU A 1 107 ? -7.543 -0.203 6.857 1.00 96.38 107 LEU A C 1
ATOM 830 O O . LEU A 1 107 ? -7.643 -1.416 7.012 1.00 96.38 107 LEU A O 1
ATOM 834 N N . SER A 1 108 ? -8.610 0.591 6.710 1.00 96.00 108 SER A N 1
ATOM 835 C CA . SER A 1 108 ? -9.995 0.095 6.747 1.00 96.00 108 SER A CA 1
ATOM 836 C C . SER A 1 108 ? -10.296 -0.889 5.619 1.00 96.00 108 SER A C 1
ATOM 838 O O . SER A 1 108 ? -10.962 -1.892 5.847 1.00 96.00 108 SER A O 1
ATOM 840 N N . GLY A 1 109 ? -9.825 -0.609 4.399 1.00 95.25 109 GLY A N 1
ATOM 841 C CA . GLY A 1 109 ? -10.058 -1.492 3.256 1.00 95.25 109 GLY A CA 1
ATOM 842 C C . GLY A 1 109 ? -9.340 -2.831 3.412 1.00 95.25 109 GLY A C 1
ATOM 843 O O . GLY A 1 109 ? -9.935 -3.880 3.173 1.00 95.25 109 GLY A O 1
ATOM 844 N N . LEU A 1 110 ? -8.098 -2.803 3.909 1.00 95.62 110 LEU A N 1
ATOM 845 C CA . LEU A 1 110 ? -7.358 -4.016 4.265 1.00 95.62 110 LEU A CA 1
ATOM 846 C C . LEU A 1 110 ? -8.044 -4.812 5.378 1.00 95.62 110 LEU A C 1
ATOM 848 O O . LEU A 1 110 ? -8.179 -6.027 5.263 1.00 95.62 110 LEU A O 1
ATOM 852 N N . GLN A 1 111 ? -8.509 -4.133 6.428 1.00 95.56 111 GLN A N 1
ATOM 853 C CA . GLN A 1 111 ? -9.253 -4.777 7.506 1.00 95.56 111 GLN A CA 1
ATOM 854 C C . GLN A 1 111 ? -10.543 -5.431 6.991 1.00 95.56 111 GLN A C 1
ATOM 856 O O . GLN A 1 111 ? -10.803 -6.578 7.330 1.00 95.56 111 GLN A O 1
ATOM 861 N N . SER A 1 112 ? -11.293 -4.762 6.107 1.00 94.88 112 SER A N 1
ATOM 862 C CA . SER A 1 112 ? -12.506 -5.329 5.495 1.00 94.88 112 SER A CA 1
ATOM 863 C C . SER A 1 112 ? -12.214 -6.618 4.721 1.00 94.88 112 SER A C 1
ATOM 865 O O . SER A 1 112 ? -12.947 -7.588 4.878 1.00 94.88 112 SER A O 1
ATOM 867 N N . LYS A 1 113 ? -11.126 -6.667 3.932 1.00 93.94 113 LYS A N 1
ATOM 868 C CA . LYS A 1 113 ? -10.721 -7.896 3.222 1.00 93.94 113 LYS A CA 1
ATOM 869 C C . LYS A 1 113 ? -10.418 -9.042 4.196 1.00 93.94 113 LYS A C 1
ATOM 871 O O . LYS A 1 113 ? -10.832 -10.173 3.957 1.00 93.94 113 LYS A O 1
ATOM 876 N N . LEU A 1 114 ? -9.731 -8.749 5.301 1.00 94.56 114 LEU A N 1
ATOM 877 C CA . LEU A 1 114 ? -9.399 -9.743 6.328 1.00 94.56 114 LEU A CA 1
ATOM 878 C C . LEU A 1 114 ? -10.635 -10.249 7.077 1.00 94.56 114 LEU A C 1
ATOM 880 O O . LEU A 1 114 ? -10.745 -11.450 7.311 1.00 94.56 114 LEU A O 1
ATOM 884 N N . ASP A 1 115 ? -11.564 -9.355 7.419 1.00 94.25 115 ASP A N 1
ATOM 885 C CA . ASP A 1 115 ? -12.827 -9.705 8.076 1.00 94.25 115 ASP A CA 1
ATOM 886 C C . ASP A 1 115 ? -13.694 -10.610 7.177 1.00 94.25 115 ASP A C 1
ATOM 888 O O . ASP A 1 115 ? -14.404 -11.489 7.666 1.00 94.25 115 ASP A O 1
ATOM 892 N N . GLU A 1 116 ? -13.589 -10.445 5.854 1.00 92.69 116 GLU A N 1
ATOM 893 C CA . GLU A 1 116 ? -14.220 -11.302 4.840 1.00 92.69 116 GLU A CA 1
ATOM 894 C C . GLU A 1 116 ? -13.447 -12.612 4.572 1.00 92.69 116 GLU A C 1
ATOM 896 O O . GLU A 1 116 ? -13.908 -13.459 3.805 1.00 92.69 116 GLU A O 1
ATOM 901 N N . GLY A 1 117 ? -12.285 -12.813 5.204 1.00 91.19 117 GLY A N 1
ATOM 902 C CA . GLY A 1 117 ? -11.437 -13.995 5.009 1.00 91.19 117 GLY A CA 1
ATOM 903 C C . GLY A 1 117 ? -10.731 -14.040 3.649 1.00 91.19 117 GLY A C 1
ATOM 904 O O . GLY A 1 117 ? -10.297 -15.108 3.216 1.00 91.19 117 GLY A O 1
ATOM 905 N N . ILE A 1 118 ? -10.626 -12.898 2.969 1.00 89.94 118 ILE A N 1
ATOM 906 C CA . ILE A 1 118 ? -9.959 -12.751 1.674 1.00 89.94 118 ILE A CA 1
ATOM 907 C C . ILE A 1 118 ? -8.479 -12.422 1.907 1.00 89.94 118 ILE A C 1
ATOM 909 O O . ILE A 1 118 ? -8.110 -11.776 2.892 1.00 89.94 118 ILE A O 1
ATOM 913 N N . CYS A 1 119 ? -7.614 -12.854 0.985 1.00 89.19 119 CYS A N 1
ATOM 914 C CA . CYS A 1 119 ? -6.208 -12.460 0.975 1.00 89.19 119 CYS A CA 1
ATOM 915 C C . CYS A 1 119 ? -6.081 -10.920 1.045 1.00 89.19 119 CYS A C 1
ATOM 917 O O . CYS A 1 119 ? -6.756 -10.221 0.277 1.00 89.19 119 CYS A O 1
ATOM 919 N N . PRO A 1 120 ? -5.239 -10.357 1.934 1.00 91.44 120 PRO A N 1
ATOM 920 C CA . PRO A 1 120 ? -5.065 -8.913 2.085 1.00 91.44 120 PRO A CA 1
ATOM 921 C C . PRO A 1 120 ? -4.222 -8.314 0.943 1.00 91.44 120 PRO A C 1
ATOM 923 O O . PRO A 1 120 ? -3.210 -7.660 1.179 1.00 91.44 120 PRO A O 1
ATOM 926 N N . TYR A 1 121 ? -4.625 -8.547 -0.305 1.00 92.81 121 TYR A N 1
ATOM 927 C CA . TYR A 1 121 ? -3.965 -8.017 -1.491 1.00 92.81 121 TYR A CA 1
ATOM 928 C C . TYR A 1 121 ? -4.196 -6.506 -1.643 1.00 92.81 121 TYR A C 1
ATOM 930 O O . TYR A 1 121 ? -5.327 -6.019 -1.504 1.00 92.81 121 TYR A O 1
ATOM 938 N N . CYS A 1 122 ? -3.125 -5.800 -2.012 1.00 94.69 122 CYS A N 1
ATOM 939 C CA . CYS A 1 122 ? -3.117 -4.388 -2.383 1.00 94.69 122 CYS A CA 1
ATOM 940 C C . CYS A 1 122 ? -2.437 -4.196 -3.744 1.00 94.69 122 CYS A C 1
ATOM 942 O O . CYS A 1 122 ? -1.290 -4.605 -3.927 1.00 94.69 122 CYS A O 1
ATOM 944 N N . ASP A 1 123 ? -3.087 -3.471 -4.646 1.00 94.19 123 ASP A N 1
ATOM 945 C CA . ASP A 1 123 ? -2.488 -3.003 -5.893 1.00 94.19 123 ASP A CA 1
ATOM 946 C C . ASP A 1 123 ? -1.613 -1.778 -5.600 1.00 94.19 123 ASP A C 1
ATOM 948 O O . ASP A 1 123 ? -2.119 -0.713 -5.247 1.00 94.19 123 ASP A O 1
ATOM 952 N N . PHE A 1 124 ? -0.294 -1.891 -5.765 1.00 94.50 124 PHE A N 1
ATOM 953 C CA . PHE A 1 124 ? 0.647 -0.796 -5.483 1.00 94.50 124 PHE A CA 1
ATOM 954 C C . PHE A 1 124 ? 0.582 0.380 -6.471 1.00 94.50 124 PHE A C 1
ATOM 956 O O . PHE A 1 124 ? 1.177 1.424 -6.203 1.00 94.50 124 PHE A O 1
ATOM 963 N N . ALA A 1 125 ? -0.175 0.288 -7.568 1.00 89.62 125 ALA A N 1
ATOM 964 C CA . ALA A 1 125 ? -0.520 1.465 -8.367 1.00 89.62 125 ALA A CA 1
ATOM 965 C C . ALA A 1 125 ? -1.526 2.385 -7.638 1.00 89.62 125 ALA A C 1
ATOM 967 O O . ALA A 1 125 ? -1.572 3.597 -7.888 1.00 89.62 125 ALA A O 1
ATOM 968 N N . VAL A 1 126 ? -2.313 1.829 -6.708 1.00 92.19 126 VAL A N 1
ATOM 969 C CA . VAL A 1 126 ? -3.314 2.544 -5.899 1.00 92.19 126 VAL A CA 1
ATOM 970 C C . VAL A 1 126 ? -2.892 2.650 -4.434 1.00 92.19 126 VAL A C 1
ATOM 972 O O . VAL A 1 126 ? -3.105 3.682 -3.799 1.00 92.19 126 VAL A O 1
ATOM 975 N N . PHE A 1 127 ? -2.270 1.627 -3.871 1.00 94.50 127 PHE A N 1
ATOM 976 C CA . PHE A 1 127 ? -1.849 1.568 -2.481 1.00 94.50 127 PHE A CA 1
ATOM 977 C C . PHE A 1 127 ? -0.481 2.234 -2.304 1.00 94.50 127 PHE A C 1
ATOM 979 O O . PHE A 1 127 ? 0.545 1.580 -2.177 1.00 94.50 127 PHE A O 1
ATOM 986 N N . THR A 1 128 ? -0.470 3.565 -2.334 1.00 92.56 128 THR A N 1
ATOM 987 C CA . THR A 1 128 ? 0.759 4.367 -2.319 1.00 92.56 128 THR A CA 1
ATOM 988 C C . THR A 1 128 ? 0.856 5.249 -1.083 1.00 92.56 128 THR A C 1
ATOM 990 O O . THR A 1 128 ? -0.160 5.636 -0.493 1.00 92.56 128 THR A O 1
ATOM 993 N N . VAL A 1 129 ? 2.083 5.678 -0.781 1.00 88.88 129 VAL A N 1
ATOM 994 C CA . VAL A 1 129 ? 2.347 6.817 0.106 1.00 88.88 129 VAL A CA 1
ATOM 995 C C . VAL A 1 129 ? 1.666 8.071 -0.473 1.00 88.88 129 VAL A C 1
ATOM 997 O O . VAL A 1 129 ? 1.586 8.245 -1.693 1.00 88.88 129 VAL A O 1
ATOM 1000 N N . ALA A 1 130 ? 1.110 8.925 0.390 1.00 86.25 130 ALA A N 1
ATOM 1001 C CA . ALA A 1 130 ? 0.358 10.135 0.022 1.00 86.25 130 ALA A CA 1
ATOM 1002 C C . ALA A 1 130 ? -0.858 9.904 -0.921 1.00 86.25 130 ALA A C 1
ATOM 1004 O O . ALA A 1 130 ? -0.938 10.471 -2.021 1.00 86.25 130 ALA A O 1
ATOM 1005 N N . PRO A 1 131 ? -1.890 9.153 -0.487 1.00 85.50 131 PRO A N 1
ATOM 1006 C CA . PRO A 1 131 ? -3.034 8.814 -1.337 1.00 85.50 131 PRO A CA 1
ATOM 1007 C C . PRO A 1 131 ? -3.833 10.028 -1.834 1.00 85.50 131 PRO A C 1
ATOM 1009 O O . PRO A 1 131 ? -4.405 10.006 -2.925 1.00 85.50 131 PRO A O 1
ATOM 1012 N N . ARG A 1 132 ? -3.850 11.131 -1.073 1.00 86.38 132 ARG A N 1
ATOM 1013 C CA . ARG A 1 132 ? -4.532 12.374 -1.472 1.00 86.38 132 ARG A CA 1
ATOM 1014 C C . ARG A 1 132 ? -3.886 13.021 -2.692 1.00 86.38 132 ARG A C 1
ATOM 1016 O O . ARG A 1 132 ? -4.605 13.492 -3.573 1.00 86.38 132 ARG A O 1
ATOM 1023 N N . ASP A 1 133 ? -2.560 13.027 -2.762 1.00 85.31 133 ASP A N 1
ATOM 1024 C CA . ASP A 1 133 ? -1.843 13.629 -3.883 1.00 85.31 133 ASP A CA 1
ATOM 1025 C C . ASP A 1 133 ? -1.949 12.767 -5.134 1.00 85.31 133 ASP A C 1
ATOM 1027 O O . ASP A 1 133 ? -2.185 13.306 -6.216 1.00 85.31 133 ASP A O 1
ATOM 1031 N N . ARG A 1 134 ? -1.919 11.434 -4.992 1.00 86.69 134 ARG A N 1
ATOM 1032 C CA . ARG A 1 134 ? -2.280 10.520 -6.086 1.00 86.69 134 ARG A CA 1
ATOM 1033 C C . ARG A 1 134 ? -3.678 10.830 -6.623 1.00 86.69 134 ARG A C 1
ATOM 1035 O O . ARG A 1 134 ? -3.835 11.025 -7.824 1.00 86.69 134 ARG A O 1
ATOM 1042 N N . LEU A 1 135 ? -4.689 10.932 -5.756 1.00 84.81 135 LEU A N 1
ATOM 1043 C CA . LEU A 1 135 ? -6.064 11.229 -6.179 1.00 84.81 135 LEU A CA 1
ATOM 1044 C C . LEU A 1 135 ? -6.196 12.613 -6.833 1.00 84.81 135 LEU A C 1
ATOM 1046 O O . LEU A 1 135 ? -6.974 12.772 -7.774 1.00 84.81 135 LEU A O 1
ATOM 1050 N N . ARG A 1 136 ? -5.440 13.616 -6.369 1.00 83.62 136 ARG A N 1
ATOM 1051 C CA . ARG A 1 136 ? -5.362 14.929 -7.032 1.00 83.62 136 ARG A CA 1
ATOM 1052 C C . ARG A 1 136 ? -4.748 14.807 -8.423 1.00 83.62 136 ARG A C 1
ATOM 1054 O O . ARG A 1 136 ? -5.329 15.344 -9.358 1.00 83.62 136 ARG A O 1
ATOM 1061 N N . ARG A 1 137 ? -3.640 14.070 -8.577 1.00 81.38 137 ARG A N 1
ATOM 1062 C CA . ARG A 1 137 ? -3.009 13.809 -9.884 1.00 81.38 137 ARG A CA 1
ATOM 1063 C C . ARG A 1 137 ? -3.957 13.071 -10.823 1.00 81.38 137 ARG A C 1
ATOM 1065 O O . ARG A 1 137 ? -4.114 13.504 -11.952 1.00 81.38 137 ARG A O 1
ATOM 1072 N N . LEU A 1 138 ? -4.652 12.043 -10.339 1.00 79.19 138 LEU A N 1
ATOM 1073 C CA . LEU A 1 138 ? -5.653 11.300 -11.111 1.00 79.19 138 LEU A CA 1
ATOM 1074 C C . LEU A 1 138 ? -6.799 12.208 -11.590 1.00 79.19 138 LEU A C 1
ATOM 1076 O O . LEU A 1 138 ? -7.259 12.095 -12.719 1.00 79.19 138 LEU A O 1
ATOM 1080 N N . LYS A 1 139 ? -7.251 13.149 -10.751 1.00 77.56 139 LYS A N 1
ATOM 1081 C CA . LYS A 1 139 ? -8.273 14.141 -11.134 1.00 77.56 139 LYS A CA 1
ATOM 1082 C C . LYS A 1 139 ? -7.745 15.226 -12.074 1.00 77.56 139 LYS A C 1
ATOM 1084 O O . LYS A 1 139 ? -8.537 15.783 -12.831 1.00 77.56 139 LYS A O 1
ATOM 1089 N N . ALA A 1 140 ? -6.458 15.556 -11.967 1.00 70.69 140 ALA A N 1
ATOM 1090 C CA . ALA A 1 140 ? -5.776 16.558 -12.779 1.00 70.69 140 ALA A CA 1
ATOM 1091 C C . ALA A 1 140 ? -5.291 16.009 -14.129 1.00 70.69 140 ALA A C 1
ATOM 1093 O O . ALA A 1 140 ? -5.008 16.802 -15.024 1.00 70.69 140 ALA A O 1
ATOM 1094 N N . GLN A 1 141 ? -5.201 14.682 -14.288 1.00 69.19 141 GLN A N 1
ATOM 1095 C CA . GLN A 1 141 ? -4.936 14.052 -15.577 1.00 69.19 141 GLN A CA 1
ATOM 1096 C C . GLN A 1 141 ? -5.964 14.539 -16.602 1.00 69.19 141 GLN A C 1
ATOM 1098 O O . GLN A 1 141 ? -7.175 14.571 -16.355 1.00 69.19 141 GLN A O 1
ATOM 1103 N N . GLY A 1 142 ? -5.428 15.013 -17.726 1.00 60.66 142 GLY A N 1
ATOM 1104 C CA . GLY A 1 142 ? -6.180 15.694 -18.763 1.00 60.66 142 GLY A CA 1
ATOM 1105 C C . GLY A 1 142 ? -7.173 14.783 -19.473 1.00 60.66 142 GLY A C 1
ATOM 1106 O O . GLY A 1 142 ? -7.094 13.553 -19.448 1.00 60.66 142 GLY A O 1
ATOM 1107 N N . TRP A 1 143 ? -8.120 15.428 -20.137 1.00 64.88 143 TRP A N 1
ATOM 1108 C CA . TRP A 1 143 ? -8.971 14.785 -21.121 1.00 64.88 143 TRP A CA 1
ATOM 1109 C C . TRP A 1 143 ? -8.128 14.418 -22.348 1.00 64.88 143 TRP A C 1
ATOM 1111 O O . TRP A 1 143 ? -7.371 15.249 -22.846 1.00 64.88 143 TRP A O 1
ATOM 1121 N N . SER A 1 144 ? -8.271 13.195 -22.842 1.00 62.06 144 SER A N 1
ATOM 1122 C CA . SER A 1 144 ? -7.846 12.794 -24.180 1.00 62.06 144 SER A CA 1
ATOM 1123 C C . SER A 1 144 ? -9.067 12.602 -25.046 1.00 62.06 144 SER A C 1
ATOM 1125 O O . SER A 1 144 ? -10.092 12.133 -24.573 1.00 62.06 144 SER A O 1
ATOM 1127 N N . LEU A 1 145 ? -8.959 12.923 -26.324 1.00 66.00 145 LEU A N 1
ATOM 1128 C CA . LEU A 1 145 ? -9.988 12.564 -27.289 1.00 66.00 145 LEU A CA 1
ATOM 1129 C C . LEU A 1 145 ? -9.815 11.084 -27.653 1.00 66.00 145 LEU A C 1
ATOM 1131 O O . LEU A 1 145 ? -8.694 10.648 -27.927 1.00 66.00 145 LEU A O 1
ATOM 1135 N N . ASN A 1 146 ? -10.895 10.307 -27.607 1.00 75.00 146 ASN A N 1
ATOM 1136 C CA . ASN A 1 146 ? -10.926 8.967 -28.188 1.00 75.00 146 ASN A CA 1
ATOM 1137 C C . ASN A 1 146 ? -10.956 9.069 -29.733 1.00 75.00 146 ASN A C 1
ATOM 1139 O O . ASN A 1 146 ? -11.052 10.163 -30.296 1.00 75.00 146 ASN A O 1
ATOM 1143 N N . GLN A 1 147 ? -10.860 7.937 -30.440 1.00 77.00 147 GLN A N 1
ATOM 1144 C CA . GLN A 1 147 ? -10.896 7.919 -31.915 1.00 77.00 147 GLN A CA 1
ATOM 1145 C C . GLN A 1 147 ? -12.221 8.453 -32.496 1.00 77.00 147 GLN A C 1
ATOM 1147 O O . GLN A 1 147 ? -12.265 8.851 -33.657 1.00 77.00 147 GLN A O 1
ATOM 1152 N N . GLU A 1 148 ? -13.273 8.508 -31.680 1.00 81.06 148 GLU A N 1
ATOM 1153 C CA . GLU A 1 148 ? -14.605 9.014 -32.023 1.00 81.06 148 GLU A CA 1
ATOM 1154 C C . GLU A 1 148 ? -14.767 10.518 -31.712 1.00 81.06 148 GLU A C 1
ATOM 1156 O O . GLU A 1 148 ? -15.800 11.111 -32.015 1.00 81.06 148 GLU A O 1
ATOM 1161 N N . GLY A 1 149 ? -13.734 11.171 -31.165 1.00 76.06 149 GLY A N 1
ATOM 1162 C CA . GLY A 1 149 ? -13.746 12.597 -30.831 1.00 76.06 149 GLY A CA 1
ATOM 1163 C C . GLY A 1 149 ? -14.437 12.943 -29.507 1.00 76.06 149 GLY A C 1
ATOM 1164 O O . GLY A 1 149 ? -14.616 14.124 -29.209 1.00 76.06 149 GLY A O 1
ATOM 1165 N N . GLU A 1 150 ? -14.796 11.954 -28.691 1.00 79.38 150 GLU A N 1
ATOM 1166 C CA . GLU A 1 150 ? -15.276 12.164 -27.329 1.00 79.38 150 GLU A CA 1
ATOM 1167 C C . GLU A 1 150 ? -14.102 12.347 -26.365 1.00 79.38 150 GLU A C 1
ATOM 1169 O O . GLU A 1 150 ? -13.100 11.629 -26.403 1.00 79.38 150 GLU A O 1
ATOM 1174 N N . ALA A 1 151 ? -14.229 13.316 -25.464 1.00 65.69 151 ALA A N 1
ATOM 1175 C CA . ALA A 1 151 ? -13.249 13.538 -24.418 1.00 65.69 151 ALA A CA 1
ATOM 1176 C C . ALA A 1 151 ? -13.378 12.441 -23.344 1.00 65.69 151 ALA A C 1
ATOM 1178 O O . ALA A 1 151 ? -14.345 12.405 -22.587 1.00 65.69 151 ALA A O 1
ATOM 1179 N N . GLN A 1 152 ? -12.372 11.581 -23.225 1.00 68.38 152 GLN A N 1
ATOM 1180 C CA . GLN A 1 152 ? -12.209 10.603 -22.158 1.00 68.38 152 GLN A CA 1
ATOM 1181 C C . GLN A 1 152 ? -11.079 11.036 -21.220 1.00 68.38 152 GLN A C 1
ATOM 1183 O O . GLN A 1 152 ? -9.975 11.367 -21.649 1.00 68.38 152 GLN A O 1
ATOM 1188 N N . ARG A 1 153 ? -11.312 11.012 -19.906 1.00 63.91 153 ARG A N 1
ATOM 1189 C CA . ARG A 1 153 ? -10.212 11.151 -18.940 1.00 63.91 153 ARG A CA 1
ATOM 1190 C C . ARG A 1 153 ? -9.303 9.926 -19.028 1.00 63.91 153 ARG A C 1
ATOM 1192 O O . ARG A 1 153 ? -9.756 8.818 -18.748 1.00 63.91 153 ARG A O 1
ATOM 1199 N N . ILE A 1 154 ? -8.028 10.123 -19.370 1.00 59.41 154 ILE A N 1
ATOM 1200 C CA . ILE A 1 154 ? -7.026 9.055 -19.278 1.00 59.41 154 ILE A CA 1
ATOM 1201 C C . ILE A 1 154 ? -6.655 8.910 -17.806 1.00 59.41 154 ILE A C 1
ATOM 1203 O O . ILE A 1 154 ? -5.811 9.641 -17.298 1.00 59.41 154 ILE A O 1
ATOM 1207 N N . GLY A 1 155 ? -7.295 7.965 -17.125 1.00 58.94 155 GLY A N 1
ATOM 1208 C CA . GLY A 1 155 ? -6.834 7.458 -15.839 1.00 58.94 155 GLY A CA 1
ATOM 1209 C C . GLY A 1 155 ? -5.927 6.256 -16.060 1.00 58.94 155 GLY A C 1
ATOM 1210 O O . GLY A 1 155 ? -6.323 5.143 -15.739 1.00 58.94 155 GLY A O 1
ATOM 1211 N N . SER A 1 156 ? -4.751 6.431 -16.668 1.00 60.41 156 SER A N 1
ATOM 1212 C CA . SER A 1 156 ? -3.816 5.309 -16.778 1.00 60.41 156 SER A CA 1
ATOM 1213 C C . SER A 1 156 ? -3.093 5.158 -15.443 1.00 60.41 156 SER A C 1
ATOM 1215 O O . SER A 1 156 ? -2.208 5.957 -15.112 1.00 60.41 156 SER A O 1
ATOM 1217 N N . LEU A 1 157 ? -3.473 4.141 -14.673 1.00 69.81 157 LEU A N 1
ATOM 1218 C CA . LEU A 1 157 ? -2.611 3.625 -13.620 1.00 69.81 157 LEU A CA 1
ATOM 1219 C C . LEU A 1 157 ? -1.354 3.090 -14.301 1.00 69.81 157 LEU A C 1
ATOM 1221 O O . LEU A 1 157 ? -1.430 2.258 -15.204 1.00 69.81 157 LEU A O 1
ATOM 1225 N N . ARG A 1 158 ? -0.200 3.645 -13.934 1.00 80.69 158 ARG A N 1
ATOM 1226 C CA . ARG A 1 158 ? 1.085 3.136 -14.411 1.00 80.69 158 ARG A CA 1
ATOM 1227 C C . ARG A 1 158 ? 1.620 2.138 -13.406 1.00 80.69 158 ARG A C 1
ATOM 1229 O O . ARG A 1 158 ? 1.418 2.304 -12.205 1.00 80.69 158 ARG A O 1
ATOM 1236 N N . ILE A 1 159 ? 2.373 1.181 -13.922 1.00 86.44 159 ILE A N 1
ATOM 1237 C CA . ILE A 1 159 ? 3.183 0.289 -13.103 1.00 86.44 159 ILE A CA 1
ATOM 1238 C C . ILE A 1 159 ? 4.140 1.152 -12.260 1.00 86.44 159 ILE A C 1
ATOM 1240 O O . ILE A 1 159 ? 4.778 2.059 -12.815 1.00 86.44 159 ILE A O 1
ATOM 1244 N N . PRO A 1 160 ? 4.217 0.930 -10.937 1.00 91.75 160 PRO A N 1
ATOM 1245 C CA . PRO A 1 160 ? 5.116 1.679 -10.074 1.00 91.75 160 PRO A CA 1
ATOM 1246 C C . PRO A 1 160 ? 6.573 1.420 -10.465 1.00 91.75 160 PRO A C 1
ATOM 1248 O O . PRO A 1 160 ? 6.954 0.316 -10.854 1.00 91.75 160 PRO A O 1
ATOM 1251 N N . THR A 1 161 ? 7.413 2.442 -10.343 1.00 93.88 161 THR A N 1
ATOM 1252 C CA . THR A 1 161 ? 8.873 2.259 -10.364 1.00 93.88 161 THR A CA 1
ATOM 1253 C C . THR A 1 161 ? 9.319 1.429 -9.158 1.00 93.88 161 THR A C 1
ATOM 1255 O O . THR A 1 161 ? 8.607 1.365 -8.159 1.00 93.88 161 THR A O 1
ATOM 1258 N N . PHE A 1 162 ? 10.516 0.837 -9.197 1.00 95.31 162 PHE A N 1
ATOM 1259 C CA . PHE A 1 162 ? 11.035 0.083 -8.050 1.00 95.31 162 PHE A CA 1
ATOM 1260 C C . PHE A 1 162 ? 11.069 0.913 -6.756 1.00 95.31 162 PHE A C 1
ATOM 1262 O O . PHE A 1 162 ? 10.690 0.424 -5.698 1.00 95.31 162 PHE A O 1
ATOM 1269 N N . ALA A 1 163 ? 11.437 2.196 -6.834 1.00 95.00 163 ALA A N 1
ATOM 1270 C CA . ALA A 1 163 ? 11.415 3.089 -5.676 1.00 95.00 163 ALA A CA 1
ATOM 1271 C C . ALA A 1 163 ? 9.992 3.294 -5.121 1.00 95.00 163 ALA A C 1
ATOM 1273 O O . ALA A 1 163 ? 9.782 3.229 -3.912 1.00 95.00 163 ALA A O 1
ATOM 1274 N N . GLU A 1 164 ? 9.002 3.490 -5.998 1.00 93.81 164 GLU A N 1
ATOM 1275 C CA . GLU A 1 164 ? 7.592 3.598 -5.599 1.00 93.81 164 GLU A CA 1
ATOM 1276 C C . GLU A 1 164 ? 7.061 2.276 -5.023 1.00 93.81 164 GLU A C 1
ATOM 1278 O O . GLU A 1 164 ? 6.293 2.296 -4.059 1.00 93.81 164 GLU A O 1
ATOM 1283 N N . TRP A 1 165 ? 7.496 1.136 -5.569 1.00 95.44 165 TRP A N 1
ATOM 1284 C CA . TRP A 1 165 ? 7.192 -0.190 -5.034 1.00 95.44 165 TRP A CA 1
ATOM 1285 C C . TRP A 1 165 ? 7.771 -0.365 -3.633 1.00 95.44 165 TRP A C 1
ATOM 1287 O O . TRP A 1 165 ? 7.036 -0.774 -2.746 1.00 95.44 165 TRP A O 1
ATOM 1297 N N . VAL A 1 166 ? 9.031 0.023 -3.396 1.00 96.19 166 VAL A N 1
ATOM 1298 C CA . VAL A 1 166 ? 9.662 -0.040 -2.067 1.00 96.19 166 VAL A CA 1
ATOM 1299 C C . VAL A 1 166 ? 8.841 0.743 -1.042 1.00 96.19 166 VAL A C 1
ATOM 1301 O O . VAL A 1 166 ? 8.480 0.189 -0.006 1.00 96.19 166 VAL A O 1
ATOM 1304 N N . SER A 1 167 ? 8.488 1.994 -1.351 1.00 95.31 167 SER A N 1
ATOM 1305 C CA . SER A 1 167 ? 7.678 2.824 -0.451 1.00 95.31 167 SER A CA 1
ATOM 1306 C C . SER A 1 167 ? 6.281 2.244 -0.213 1.00 95.31 167 SER A C 1
ATOM 1308 O O . SER A 1 167 ? 5.778 2.272 0.907 1.00 95.31 167 SER A O 1
ATOM 1310 N N . SER A 1 168 ? 5.648 1.699 -1.253 1.00 95.19 168 SER A N 1
ATOM 1311 C CA . SER A 1 168 ? 4.317 1.082 -1.150 1.00 95.19 168 SER A CA 1
ATOM 1312 C C . SER A 1 168 ? 4.357 -0.238 -0.375 1.00 95.19 168 SER A C 1
ATOM 1314 O O . SER A 1 168 ? 3.450 -0.526 0.403 1.00 95.19 168 SER A O 1
ATOM 1316 N N . PHE A 1 169 ? 5.436 -1.008 -0.518 1.00 96.12 169 PHE A N 1
ATOM 1317 C CA . PHE A 1 169 ? 5.668 -2.249 0.213 1.00 96.12 169 PHE A CA 1
ATOM 1318 C C . PHE A 1 169 ? 5.941 -1.995 1.701 1.00 96.12 169 PHE A C 1
ATOM 1320 O O . PHE A 1 169 ? 5.460 -2.747 2.550 1.00 96.12 169 PHE A O 1
ATOM 1327 N N . ASP A 1 170 ? 6.665 -0.927 2.040 1.00 95.44 170 ASP A N 1
ATOM 1328 C CA . ASP A 1 170 ? 6.864 -0.515 3.434 1.00 95.44 170 ASP A CA 1
ATOM 1329 C C . ASP A 1 170 ? 5.542 -0.078 4.075 1.00 95.44 170 ASP A C 1
ATOM 1331 O O . ASP A 1 170 ? 5.191 -0.554 5.156 1.00 95.44 170 ASP A O 1
ATOM 1335 N N . LEU A 1 171 ? 4.741 0.721 3.361 1.00 96.19 171 LEU A N 1
ATOM 1336 C CA . LEU A 1 171 ? 3.388 1.095 3.784 1.00 96.19 171 LEU A CA 1
ATOM 1337 C C . LEU A 1 171 ? 2.496 -0.139 4.001 1.00 96.19 171 LEU A C 1
ATOM 1339 O O . LEU A 1 171 ? 1.761 -0.235 4.988 1.00 96.19 171 LEU A O 1
ATOM 1343 N N . PHE A 1 172 ? 2.564 -1.100 3.079 1.00 96.19 172 PHE A N 1
ATOM 1344 C CA . PHE A 1 172 ? 1.826 -2.358 3.152 1.00 96.19 172 PHE A CA 1
ATOM 1345 C C . PHE A 1 172 ? 2.270 -3.198 4.354 1.00 96.19 172 PHE A C 1
ATOM 1347 O O . PHE A 1 172 ? 1.435 -3.672 5.122 1.00 96.19 172 PHE A O 1
ATOM 1354 N N . THR A 1 173 ? 3.580 -3.298 4.580 1.00 95.62 173 THR A N 1
ATOM 1355 C CA . THR A 1 173 ? 4.168 -3.962 5.749 1.00 95.62 173 THR A CA 1
ATOM 1356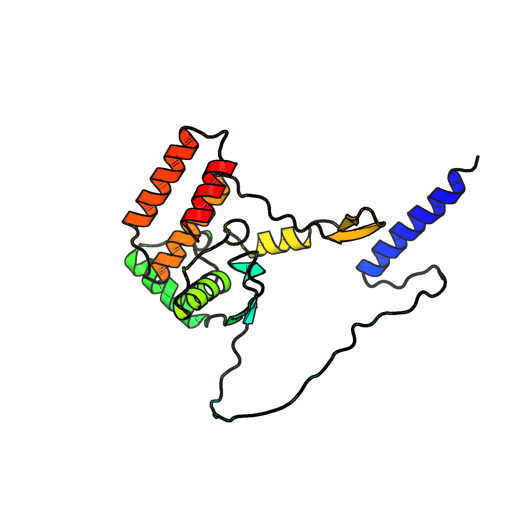 C C . THR A 1 173 ? 3.664 -3.333 7.042 1.00 95.62 173 THR A C 1
ATOM 1358 O O . THR A 1 173 ? 3.137 -4.046 7.894 1.00 95.62 173 THR A O 1
ATOM 1361 N N . ASN A 1 174 ? 3.744 -2.007 7.173 1.00 95.94 174 ASN A N 1
ATOM 1362 C CA . ASN A 1 174 ? 3.242 -1.287 8.343 1.00 95.94 174 ASN A CA 1
ATOM 1363 C C . ASN A 1 174 ? 1.749 -1.559 8.564 1.00 95.94 174 ASN A C 1
ATOM 1365 O O . ASN A 1 174 ? 1.340 -1.846 9.686 1.00 95.94 174 ASN A O 1
ATOM 1369 N N . SER A 1 175 ? 0.952 -1.582 7.494 1.00 96.38 175 SER A N 1
ATOM 1370 C CA . SER A 1 175 ? -0.481 -1.896 7.562 1.00 96.38 175 SER A CA 1
ATOM 1371 C C . SER A 1 175 ? -0.748 -3.306 8.098 1.00 96.38 175 SER A C 1
ATOM 1373 O O . SER A 1 175 ? -1.545 -3.478 9.021 1.00 96.38 175 SER A O 1
ATOM 1375 N N . LEU A 1 176 ? -0.050 -4.322 7.580 1.00 95.56 176 LEU A N 1
ATOM 1376 C CA . LEU A 1 176 ? -0.198 -5.703 8.052 1.00 95.56 176 LEU A CA 1
ATOM 1377 C C . LEU A 1 176 ? 0.304 -5.892 9.489 1.00 95.56 176 LEU A C 1
ATOM 1379 O O . LEU A 1 176 ? -0.270 -6.681 10.242 1.00 95.56 176 LEU A O 1
ATOM 1383 N N . LEU A 1 177 ? 1.357 -5.171 9.883 1.00 95.62 177 LEU A N 1
ATOM 1384 C CA . LEU A 1 177 ? 1.871 -5.177 11.253 1.00 95.62 177 LEU A CA 1
ATOM 1385 C C . LEU A 1 177 ? 0.901 -4.497 12.226 1.00 95.62 177 LEU A C 1
ATOM 1387 O O . LEU A 1 177 ? 0.690 -5.016 13.323 1.00 95.62 177 LEU A O 1
ATOM 1391 N N . MET A 1 178 ? 0.278 -3.382 11.827 1.00 95.44 178 MET A N 1
ATOM 1392 C CA . MET A 1 178 ? -0.781 -2.714 12.594 1.00 95.44 178 MET A CA 1
ATOM 1393 C C . MET A 1 178 ? -1.978 -3.643 12.821 1.00 95.44 178 MET A C 1
ATOM 1395 O O . MET A 1 178 ? -2.511 -3.699 13.928 1.00 95.44 178 MET A O 1
ATOM 1399 N N . LEU A 1 179 ? -2.356 -4.423 11.804 1.00 95.50 179 LEU A N 1
ATOM 1400 C CA . LEU A 1 179 ? -3.433 -5.417 11.885 1.00 95.50 179 LEU A CA 1
ATOM 1401 C C . LEU A 1 179 ? -2.988 -6.747 12.519 1.00 95.50 179 LEU A C 1
ATOM 1403 O O . LEU A 1 179 ? -3.801 -7.649 12.686 1.00 95.50 179 LEU A O 1
ATOM 1407 N N . SER A 1 180 ? -1.715 -6.871 12.917 1.00 93.94 180 SER A N 1
ATOM 1408 C CA . SER A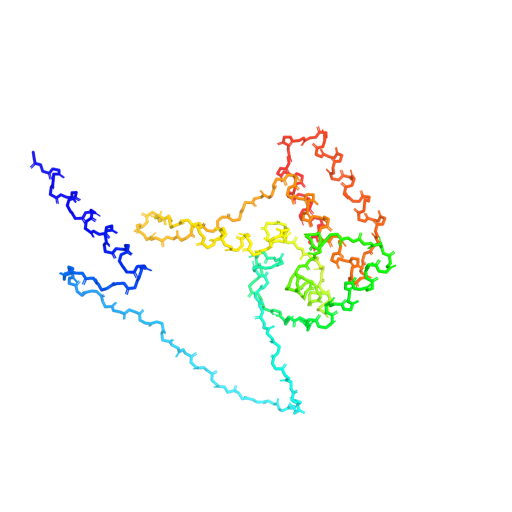 1 180 ? -1.134 -8.077 13.527 1.00 93.94 180 SER A CA 1
ATOM 1409 C C . SER A 1 180 ? -1.278 -9.355 12.682 1.00 93.94 180 SER A C 1
ATOM 1411 O O . SER A 1 180 ? -1.360 -10.451 13.232 1.00 93.94 180 SER A O 1
ATOM 1413 N N . VAL A 1 181 ? -1.276 -9.219 11.352 1.00 93.06 181 VAL A N 1
ATOM 1414 C CA . VAL A 1 181 ? -1.427 -10.337 10.400 1.00 93.06 181 VAL A CA 1
ATOM 1415 C C . VAL A 1 181 ? -0.082 -10.912 9.965 1.00 93.06 181 VAL A C 1
ATOM 1417 O O . VAL A 1 181 ? 0.041 -12.116 9.758 1.00 93.06 181 VAL A O 1
ATOM 1420 N N . ALA A 1 182 ? 0.936 -10.062 9.832 1.00 92.75 182 ALA A N 1
ATOM 1421 C CA . ALA A 1 182 ? 2.251 -10.459 9.338 1.00 92.75 182 ALA A CA 1
ATOM 1422 C C . ALA A 1 182 ? 3.344 -10.337 10.407 1.00 92.75 182 ALA A C 1
ATOM 1424 O O . ALA A 1 182 ? 3.228 -9.595 11.385 1.00 92.75 182 ALA A O 1
ATOM 1425 N N . SER A 1 183 ? 4.447 -11.051 10.186 1.00 93.31 183 SER A N 1
ATOM 1426 C CA . SER A 1 183 ? 5.682 -10.911 10.955 1.00 93.31 183 SER A CA 1
ATOM 1427 C C . SER A 1 183 ? 6.633 -9.935 10.265 1.00 93.31 183 SER A C 1
ATOM 1429 O O . SER A 1 183 ? 6.875 -10.027 9.062 1.00 93.31 183 SER A O 1
ATOM 1431 N N . SER A 1 184 ? 7.241 -9.030 11.036 1.00 92.69 184 SER A N 1
ATOM 1432 C CA . SER A 1 184 ? 8.212 -8.056 10.510 1.00 92.69 184 SER A CA 1
ATOM 1433 C C . SER A 1 184 ? 9.422 -8.740 9.856 1.00 92.69 184 SER A C 1
ATOM 1435 O O . SER A 1 184 ? 9.929 -8.270 8.837 1.00 92.69 184 SER A O 1
ATOM 1437 N N . ALA A 1 185 ? 9.852 -9.888 10.395 1.00 93.25 185 ALA A N 1
ATOM 1438 C CA . ALA A 1 185 ? 10.974 -10.648 9.851 1.00 93.25 185 ALA A CA 1
ATOM 1439 C C . ALA A 1 185 ? 10.671 -11.209 8.453 1.00 93.25 185 ALA A C 1
ATOM 1441 O O . ALA A 1 185 ? 11.513 -11.110 7.557 1.00 93.25 185 ALA A O 1
ATOM 1442 N N . ASP A 1 186 ? 9.463 -11.740 8.253 1.00 92.38 186 ASP A N 1
ATOM 1443 C CA . ASP A 1 186 ? 9.047 -12.323 6.975 1.00 92.38 186 ASP A CA 1
ATOM 1444 C C . ASP A 1 186 ? 8.887 -11.242 5.906 1.00 92.38 186 ASP A C 1
ATOM 1446 O O . ASP A 1 186 ? 9.400 -11.393 4.796 1.00 92.38 186 ASP A O 1
ATOM 1450 N N . MET A 1 187 ? 8.293 -10.100 6.267 1.00 93.75 187 MET A N 1
ATOM 1451 C CA . MET A 1 187 ? 8.159 -8.955 5.361 1.00 93.75 187 MET A CA 1
ATOM 1452 C C . MET A 1 187 ? 9.523 -8.393 4.942 1.00 93.75 187 MET A C 1
ATOM 1454 O O . MET A 1 187 ? 9.759 -8.133 3.761 1.00 93.75 187 MET A O 1
ATOM 1458 N N . LYS A 1 188 ? 10.472 -8.279 5.881 1.00 94.81 188 LYS A N 1
ATOM 1459 C CA . LYS A 1 188 ? 11.844 -7.845 5.574 1.00 94.81 188 LYS A CA 1
ATOM 1460 C C . LYS A 1 188 ? 12.564 -8.832 4.653 1.00 94.81 188 LYS A C 1
ATOM 1462 O O . LYS A 1 188 ? 13.262 -8.409 3.730 1.00 94.81 188 LYS A O 1
ATOM 1467 N N . LYS A 1 189 ? 12.395 -10.137 4.890 1.00 94.81 189 LYS A N 1
ATOM 1468 C CA . LYS A 1 189 ? 12.958 -11.187 4.032 1.00 94.81 189 LYS A CA 1
ATOM 1469 C C . LYS A 1 189 ? 12.385 -11.098 2.620 1.00 94.81 189 LYS A C 1
ATOM 1471 O O . LYS A 1 189 ? 13.158 -11.124 1.668 1.00 94.81 189 LYS A O 1
ATOM 1476 N N . TYR A 1 190 ? 11.069 -10.942 2.492 1.00 95.62 190 TYR A N 1
ATOM 1477 C CA . TYR A 1 190 ? 10.400 -10.788 1.201 1.00 95.62 190 TYR A CA 1
ATOM 1478 C C . TYR A 1 190 ? 10.949 -9.586 0.428 1.00 95.62 190 TYR A C 1
ATOM 1480 O O . TYR A 1 190 ? 11.421 -9.736 -0.699 1.00 95.62 190 TYR A O 1
ATOM 1488 N N . LYS A 1 191 ? 10.993 -8.415 1.077 1.00 96.00 191 LYS A N 1
ATOM 1489 C CA . LYS A 1 191 ? 11.555 -7.196 0.485 1.00 96.00 191 LYS A CA 1
ATOM 1490 C C . LYS A 1 191 ? 12.981 -7.415 -0.013 1.00 96.00 191 LYS A C 1
ATOM 1492 O O . LYS A 1 191 ? 13.298 -7.045 -1.134 1.00 96.00 191 LYS A O 1
ATOM 1497 N N . SER A 1 192 ? 13.825 -8.062 0.794 1.00 96.19 192 SER A N 1
ATOM 1498 C CA . SER A 1 192 ? 15.216 -8.349 0.425 1.00 96.19 192 SER A CA 1
ATOM 1499 C C . SER A 1 192 ? 15.337 -9.238 -0.814 1.00 96.19 192 SER A C 1
ATOM 1501 O O . SER A 1 192 ? 16.269 -9.043 -1.590 1.00 96.19 192 SER A O 1
ATOM 1503 N N . VAL A 1 193 ? 14.434 -10.206 -1.000 1.00 95.88 193 VAL A N 1
ATOM 1504 C CA . VAL A 1 193 ? 14.438 -11.084 -2.180 1.00 95.88 193 VAL A CA 1
ATOM 1505 C C . VAL A 1 193 ? 14.106 -10.283 -3.437 1.00 95.88 193 VAL A C 1
ATOM 1507 O O . VAL A 1 193 ? 14.855 -10.347 -4.408 1.00 95.88 193 VAL A O 1
ATOM 1510 N N . VAL A 1 194 ? 13.032 -9.490 -3.409 1.00 95.19 194 VAL A N 1
ATOM 1511 C CA . VAL A 1 194 ? 12.629 -8.673 -4.566 1.00 95.19 194 VAL A CA 1
ATOM 1512 C C . VAL A 1 194 ? 13.670 -7.594 -4.872 1.00 95.19 194 VAL A C 1
ATOM 1514 O O . VAL A 1 194 ? 14.019 -7.398 -6.035 1.00 95.19 194 VAL A O 1
ATOM 1517 N N . SER A 1 195 ? 14.238 -6.951 -3.846 1.00 96.06 195 SER A N 1
ATOM 1518 C CA . SER A 1 195 ? 15.338 -5.998 -4.026 1.00 96.06 195 SER A CA 1
ATOM 1519 C C . SER A 1 195 ? 16.562 -6.648 -4.668 1.00 96.06 195 SER A C 1
ATOM 1521 O O . SER A 1 195 ? 17.096 -6.094 -5.622 1.00 96.06 195 SER A O 1
ATOM 1523 N N . GLY A 1 196 ? 16.968 -7.842 -4.222 1.00 95.75 196 GLY A N 1
ATOM 1524 C CA . GLY A 1 196 ? 18.094 -8.564 -4.825 1.00 95.75 196 GLY A CA 1
ATOM 1525 C C . GLY A 1 196 ? 17.841 -8.963 -6.284 1.00 95.75 196 GLY A C 1
ATOM 1526 O O . GLY A 1 196 ? 18.751 -8.902 -7.114 1.00 95.75 196 GLY A O 1
ATOM 1527 N N . LEU A 1 197 ? 16.594 -9.313 -6.628 1.00 94.25 197 LEU A N 1
ATOM 1528 C CA . LEU A 1 197 ? 16.196 -9.555 -8.017 1.00 94.25 197 LEU A CA 1
ATOM 1529 C C . LEU A 1 197 ? 16.298 -8.282 -8.862 1.00 94.25 197 LEU A C 1
ATOM 1531 O O . LEU A 1 197 ? 16.856 -8.336 -9.953 1.00 94.25 197 LEU A O 1
ATOM 1535 N N . HIS A 1 198 ? 15.815 -7.142 -8.362 1.00 95.25 198 HIS A N 1
ATOM 1536 C CA . HIS A 1 198 ? 15.907 -5.865 -9.075 1.00 95.25 198 HIS A CA 1
ATOM 1537 C C . HIS A 1 198 ? 17.355 -5.366 -9.206 1.00 95.25 198 HIS A C 1
ATOM 1539 O O . HIS A 1 198 ? 17.722 -4.825 -10.243 1.00 95.25 198 HIS A O 1
ATOM 1545 N N . GLU A 1 199 ? 18.201 -5.570 -8.194 1.00 96.19 199 GLU A N 1
ATOM 1546 C CA . GLU A 1 199 ? 19.633 -5.246 -8.267 1.00 96.19 199 GLU A CA 1
ATOM 1547 C C . GLU A 1 199 ? 20.355 -6.063 -9.346 1.00 96.19 199 GLU A C 1
ATOM 1549 O O . GLU A 1 199 ? 21.237 -5.543 -10.026 1.00 96.19 199 GLU A O 1
ATOM 1554 N N . THR A 1 200 ? 19.961 -7.327 -9.527 1.00 95.69 200 THR A N 1
ATOM 1555 C CA . THR A 1 200 ? 20.565 -8.221 -10.526 1.00 95.69 200 THR A CA 1
ATOM 1556 C C . THR A 1 200 ? 19.990 -8.002 -11.931 1.00 95.69 200 THR A C 1
ATOM 1558 O O . THR A 1 200 ? 20.725 -8.092 -12.910 1.00 95.69 200 THR A O 1
ATOM 1561 N N . TYR A 1 201 ? 18.686 -7.722 -12.031 1.00 94.88 201 TYR A N 1
ATOM 1562 C CA . TYR A 1 201 ? 17.908 -7.703 -13.276 1.00 94.88 201 TYR A CA 1
ATOM 1563 C C . TYR A 1 201 ? 17.054 -6.431 -13.396 1.00 94.88 201 TYR A C 1
ATOM 1565 O O . TYR A 1 201 ? 15.840 -6.486 -13.615 1.00 94.88 201 TYR A O 1
ATOM 1573 N N . SER A 1 202 ? 17.681 -5.268 -13.224 1.00 92.88 202 SER A N 1
ATOM 1574 C CA . SER A 1 202 ? 16.994 -3.968 -13.171 1.00 92.88 202 SER A CA 1
ATOM 1575 C C . SER A 1 202 ? 16.162 -3.648 -14.422 1.00 92.88 202 SER A C 1
ATOM 1577 O O . SER A 1 202 ? 15.090 -3.048 -14.338 1.00 92.88 202 SER A O 1
ATOM 1579 N N . GLU A 1 203 ? 16.611 -4.100 -15.593 1.00 93.44 203 GLU A N 1
ATOM 1580 C CA . GLU A 1 203 ? 15.950 -3.900 -16.882 1.00 93.44 203 GLU A CA 1
ATOM 1581 C C . GLU A 1 203 ? 14.658 -4.718 -17.040 1.00 93.44 203 GLU A C 1
ATOM 1583 O O . GLU A 1 203 ? 13.804 -4.369 -17.856 1.00 93.44 203 GLU A O 1
ATOM 1588 N N . PHE A 1 204 ? 14.480 -5.764 -16.228 1.00 94.00 204 PHE A N 1
ATOM 1589 C CA . PHE A 1 204 ? 13.310 -6.647 -16.241 1.00 94.00 204 PHE A CA 1
ATOM 1590 C C . PHE A 1 204 ? 12.330 -6.340 -15.101 1.00 94.00 204 PHE A C 1
ATOM 1592 O O . PHE A 1 204 ? 11.555 -7.204 -14.682 1.00 94.00 204 PHE A O 1
ATOM 1599 N N . TRP A 1 205 ? 12.335 -5.101 -14.594 1.00 93.25 205 TRP A N 1
ATOM 1600 C CA . TRP A 1 205 ? 11.468 -4.690 -13.489 1.00 93.25 205 TRP A CA 1
ATOM 1601 C C . TRP A 1 205 ? 9.987 -4.998 -13.736 1.00 93.25 205 TRP A C 1
ATOM 1603 O O . TRP A 1 205 ? 9.299 -5.442 -12.825 1.00 93.25 205 TRP A O 1
ATOM 1613 N N . LEU A 1 206 ? 9.490 -4.828 -14.964 1.00 92.31 206 LEU A N 1
ATOM 1614 C CA . LEU A 1 206 ? 8.083 -5.097 -15.284 1.00 92.31 206 LEU A CA 1
ATOM 1615 C C . LEU A 1 206 ? 7.705 -6.569 -15.063 1.00 92.31 206 LEU A C 1
ATOM 1617 O O . LEU A 1 206 ? 6.632 -6.859 -14.539 1.00 92.31 206 LEU A O 1
ATOM 1621 N N . GLN A 1 207 ? 8.589 -7.495 -15.437 1.00 93.75 207 GLN A N 1
ATOM 1622 C CA . GLN A 1 207 ? 8.394 -8.930 -15.243 1.00 93.75 207 GLN A CA 1
ATOM 1623 C C . GLN A 1 207 ? 8.490 -9.297 -13.763 1.00 93.75 207 GLN A C 1
ATOM 1625 O O . GLN A 1 207 ? 7.663 -10.064 -13.275 1.00 93.75 207 GLN A O 1
ATOM 1630 N N . ILE A 1 208 ? 9.462 -8.719 -13.049 1.00 93.31 208 ILE A N 1
ATOM 1631 C CA . ILE A 1 208 ? 9.616 -8.912 -11.601 1.00 93.31 208 ILE A CA 1
ATOM 1632 C C . ILE A 1 208 ? 8.364 -8.420 -10.874 1.00 93.31 208 ILE A C 1
ATOM 1634 O O . ILE A 1 208 ? 7.808 -9.155 -10.067 1.00 93.31 208 ILE A O 1
ATOM 1638 N N . TYR A 1 209 ? 7.888 -7.216 -11.196 1.00 94.31 209 TYR A N 1
ATOM 1639 C CA . TYR A 1 209 ? 6.688 -6.638 -10.603 1.00 94.31 209 TYR A CA 1
ATOM 1640 C C . TYR A 1 209 ? 5.439 -7.463 -10.919 1.00 94.31 209 TYR A C 1
ATOM 1642 O O . TYR A 1 209 ? 4.659 -7.743 -10.021 1.00 94.31 209 TYR A O 1
ATOM 1650 N N . SER A 1 210 ? 5.258 -7.905 -12.168 1.00 91.31 210 SER A N 1
ATOM 1651 C CA . SER A 1 210 ? 4.113 -8.751 -12.527 1.00 91.31 210 SER A CA 1
ATOM 1652 C C . SER A 1 210 ? 4.123 -10.090 -11.786 1.00 91.31 210 SER A C 1
ATOM 1654 O O . SER A 1 210 ? 3.057 -10.590 -11.433 1.00 91.31 210 SER A O 1
ATOM 1656 N N . ALA A 1 211 ? 5.302 -10.678 -11.559 1.00 93.25 211 ALA A N 1
ATOM 1657 C CA . ALA A 1 211 ? 5.436 -11.898 -10.773 1.00 93.25 211 ALA A CA 1
ATOM 1658 C C . ALA A 1 211 ? 5.183 -11.640 -9.278 1.00 93.25 211 ALA A C 1
ATOM 1660 O O . ALA A 1 211 ? 4.461 -12.406 -8.652 1.00 93.25 211 ALA A O 1
ATOM 1661 N N . ASP A 1 212 ? 5.731 -10.556 -8.718 1.00 93.81 212 ASP A N 1
ATOM 1662 C CA . ASP A 1 212 ? 5.458 -10.108 -7.345 1.00 93.81 212 ASP A CA 1
ATOM 1663 C C . ASP A 1 212 ? 3.959 -9.909 -7.108 1.00 93.81 212 ASP A C 1
ATOM 1665 O O . ASP A 1 212 ? 3.413 -10.413 -6.133 1.00 93.81 212 ASP A O 1
ATOM 1669 N N . ASP A 1 213 ? 3.288 -9.209 -8.019 1.00 91.75 213 ASP A N 1
ATOM 1670 C CA . ASP A 1 213 ? 1.870 -8.899 -7.906 1.00 91.75 213 ASP A CA 1
ATOM 1671 C C . ASP A 1 213 ? 1.001 -10.161 -7.892 1.00 91.75 213 ASP A C 1
ATOM 1673 O O . ASP A 1 213 ? 0.166 -10.318 -7.004 1.00 91.75 213 ASP A O 1
ATOM 1677 N N . PHE A 1 214 ? 1.296 -11.112 -8.783 1.00 89.81 214 PHE A N 1
ATOM 1678 C CA . PHE A 1 214 ? 0.651 -12.425 -8.803 1.00 89.81 214 PHE A CA 1
ATOM 1679 C C . PHE A 1 214 ? 0.911 -13.244 -7.529 1.00 89.81 214 PHE A C 1
ATOM 1681 O O . PHE A 1 214 ? 0.038 -13.971 -7.070 1.00 89.81 214 PHE A O 1
ATOM 1688 N N . MET A 1 215 ? 2.107 -13.150 -6.942 1.00 89.19 215 MET A N 1
ATOM 1689 C CA . MET A 1 215 ? 2.443 -13.890 -5.719 1.00 89.19 215 MET A CA 1
ATOM 1690 C C . MET A 1 215 ? 1.816 -13.281 -4.455 1.00 89.19 215 MET A C 1
ATOM 1692 O O . MET A 1 215 ? 1.729 -13.970 -3.437 1.00 89.19 215 MET A O 1
ATOM 1696 N N . ARG A 1 216 ? 1.413 -12.002 -4.494 1.00 88.06 216 ARG A N 1
ATOM 1697 C CA . ARG A 1 216 ? 0.741 -11.303 -3.385 1.00 88.06 216 ARG A CA 1
ATOM 1698 C C . ARG A 1 216 ? -0.787 -11.445 -3.409 1.00 88.06 216 ARG A C 1
ATOM 1700 O O . ARG A 1 216 ? -1.401 -11.143 -2.385 1.00 88.06 216 ARG A O 1
ATOM 1707 N N . SER A 1 217 ? -1.388 -11.820 -4.543 1.00 80.06 217 SER A N 1
ATOM 1708 C CA . SER A 1 217 ? -2.841 -12.018 -4.712 1.00 80.06 217 SER A CA 1
ATOM 1709 C C . SER A 1 217 ? -3.285 -13.406 -4.271 1.00 80.06 217 SER A C 1
ATOM 1711 O O . SER A 1 217 ? -4.223 -13.484 -3.447 1.00 80.06 217 SER A O 1
#

Foldseek 3Di:
DPVVVVVVVVVLVVVQVVCVVVVHDRDDPDDDDDDDDPDDDDDDDDDDDDDDPPPDADKDACCQAFEVVGRDIFGFDDPVVVVVLVVVLCVVPNDDDPQLEGDSRNLRSLVRCVVVVHQSHGDLLRQFRPSVVVVVVQVVQAFDQDPVRDTDRPNDSDDDQPVRVLSSLSNVLSSCVSVVNDDPVVSVVVNVVLVVVCVVCVVCNVVSSVVVNVVSD

Organism: Perkinsus chesapeaki (NCBI:txid330153)